Protein AF-A0A8H2NTN2-F1 (afdb_monomer_lite)

Organism: Pseudomonas fluorescens (NCBI:txid294)

Radius of gyration: 28.09 Å; chains: 1; bounding box: 65×94×78 Å

pLDDT: mean 82.41, std 17.79, range [36.41, 98.38]

Foldseek 3Di:
DPVVVVVVVVVPPPPDDPPPPPPPCDPVNVAFPKDWFFDDWDAFAEDAFPQQDPPPPCVVVVNPPPPDDDPPPDFDWHWDFDDQLVLQADFDKDKWKWWQDPVRWTFIDAWDWDFAQTKIKMKIWGWRWDKDWFKKWKWKKWWKWKDDPVDHDDTDIDIDIDDPPDDDDADWDADPVRIIIHTDDMAMAMATDDPPDDHPPRIDIDTKIWIWTWAKMKIKIKTAHARIATPNDLQSQQDCVQVVRMWTKIAMDIHQKDFPQLVVLGDDIDIRHNVVSVSNVVSRVSVVVVVPDPRMGGGITRGIIIDSDGDIPNNVVNVSCNCNVDHHYDNGHTHTDRPVPPPPPPDD

Secondary structure (DSSP, 8-state):
--TTTHHHHGGGS-------------HHHHH---EEEEEEEEEEEEEE-GGGSPPPHHHHH---TT-S-TT-----PEEEEPPTGGG--EEEEEEEEEEE-TT--EEEESS-EEETT-EEEEEEEEEEEEEEEEEEEEEEEEEEEEE-TTSTT-EEEEEEEE-TT----SSEEE-TTS-EEEEEEEEEEEEEPPTTPPPPTT-EEEEEEEEEEEEEEEEEEEEE-SSEEE-SSHHHHHHHHHTTSEEEEEEEEEESEE-HHHHHHSPPPEE-SHHHHHHHHHHHHHHHHHTTSTT-EE--EEEEEEESS---HHHHHHHHHHHHHSPEEEEE-EEEE-GGG-------

Sequence (348 aa):
MYKTVIMLLACLGLTGCSLFGQNLQSSADSESVSTYVPLDPFPVVSTQGESCKSPDSAEVLGVGRNSLPEGHLADVDTPIYKDMLSSLPDNAVRMVVENVTSSGSVTYGVGKIGGRFERYRVTADYTSADTINMPLWISKEVELKTINPKVSLASTTLKRVVPLSEVIPVGFQVRLDGTGYVYTSERYSVRRAVPGESPPSGYEVYNIPVYVGIGIRITSNIEITGSTANISGIAAIGFEAESNNLKGSLVVQTLGVNGKAVSSALPMQSELNATTAQNALIATASIKTLLYSDDTQIYPRVVGLYLPFSSKKALVNAIISELSSSRVEWKRPCYWVNSKKLSIPKNT

Structure (mmCIF, N/CA/C/O backbone):
data_AF-A0A8H2NTN2-F1
#
_entry.id   AF-A0A8H2NTN2-F1
#
loop_
_atom_site.group_PDB
_atom_site.id
_atom_site.type_symbol
_atom_site.label_atom_id
_atom_site.label_alt_id
_atom_site.label_comp_id
_atom_site.label_asym_id
_atom_site.label_entity_id
_atom_site.label_seq_id
_atom_site.pdbx_PDB_ins_code
_atom_site.Cartn_x
_atom_site.Cartn_y
_atom_site.Cartn_z
_atom_site.occupancy
_atom_site.B_iso_or_equiv
_atom_site.auth_seq_id
_atom_site.auth_comp_id
_atom_site.auth_asym_id
_atom_site.auth_atom_id
_atom_site.pdbx_PDB_model_num
ATOM 1 N N . MET A 1 1 ? -16.801 -57.253 36.483 1.00 52.12 1 MET A N 1
ATOM 2 C CA . MET A 1 1 ? -16.498 -55.935 37.088 1.00 52.12 1 MET A CA 1
ATOM 3 C C . MET A 1 1 ? -15.167 -55.305 36.634 1.00 52.12 1 MET A C 1
ATOM 5 O O . MET A 1 1 ? -14.784 -54.297 37.198 1.00 52.12 1 MET A O 1
ATOM 9 N N . TYR A 1 2 ? -14.488 -55.822 35.594 1.00 50.28 2 TYR A N 1
ATOM 10 C CA . TYR A 1 2 ? -13.176 -55.305 35.142 1.00 50.28 2 TYR A CA 1
ATOM 11 C C . TYR A 1 2 ? -13.212 -54.536 33.803 1.00 50.28 2 TYR A C 1
ATOM 13 O O . TYR A 1 2 ? -12.231 -53.912 33.418 1.00 50.28 2 TYR A O 1
ATOM 21 N N . LYS A 1 3 ? -14.345 -54.555 33.081 1.00 49.47 3 LYS A N 1
ATOM 22 C CA . LYS A 1 3 ? -14.473 -53.918 31.755 1.00 49.47 3 LYS A CA 1
ATOM 23 C C . LYS A 1 3 ? -14.786 -52.417 31.806 1.00 49.47 3 LYS A C 1
ATOM 25 O O . LYS A 1 3 ? -14.491 -51.716 30.850 1.00 49.47 3 LYS A O 1
ATOM 30 N N . THR A 1 4 ? -15.318 -51.909 32.916 1.00 51.56 4 THR A N 1
ATOM 31 C CA . THR A 1 4 ? -15.715 -50.494 33.035 1.00 51.56 4 THR A CA 1
ATOM 32 C C . THR A 1 4 ? -14.557 -49.573 33.439 1.00 51.56 4 THR A C 1
ATOM 34 O O . THR A 1 4 ? -14.616 -48.377 33.189 1.00 51.56 4 THR A O 1
ATOM 37 N N . VAL A 1 5 ? -13.474 -50.116 34.007 1.00 53.94 5 VAL A N 1
ATOM 38 C CA . VAL A 1 5 ? -12.313 -49.321 34.456 1.00 53.94 5 VAL A CA 1
ATOM 39 C C . VAL A 1 5 ? -11.345 -49.013 33.304 1.00 53.94 5 VAL A C 1
ATOM 41 O O . VAL A 1 5 ? -10.706 -47.967 33.295 1.00 53.94 5 VAL A O 1
ATOM 44 N N . ILE A 1 6 ? -11.294 -49.860 32.270 1.00 53.50 6 ILE A N 1
ATOM 45 C CA . ILE A 1 6 ? -10.383 -49.671 31.126 1.00 53.50 6 ILE A CA 1
ATOM 46 C C . ILE A 1 6 ? -10.864 -48.545 30.189 1.00 53.50 6 ILE A C 1
ATOM 48 O O . ILE A 1 6 ? -10.051 -47.906 29.528 1.00 53.50 6 ILE A O 1
ATOM 52 N N . MET A 1 7 ? -12.162 -48.221 30.186 1.00 46.72 7 MET A N 1
ATOM 53 C CA . MET A 1 7 ? -12.707 -47.160 29.330 1.00 46.72 7 MET A CA 1
ATOM 54 C C . MET A 1 7 ? -12.473 -45.743 29.885 1.00 46.72 7 MET A C 1
ATOM 56 O O . MET A 1 7 ? -12.519 -44.785 29.122 1.00 46.72 7 MET A O 1
ATOM 60 N N . LEU A 1 8 ? -12.158 -45.594 31.181 1.00 48.50 8 LEU A N 1
ATOM 61 C CA . LEU A 1 8 ? -11.861 -44.284 31.777 1.00 48.50 8 LEU A CA 1
ATOM 62 C C . LEU A 1 8 ? -10.393 -43.853 31.606 1.00 48.50 8 LEU A C 1
ATOM 64 O O . LEU A 1 8 ? -10.107 -42.659 31.623 1.00 48.50 8 LEU A O 1
ATOM 68 N N . LEU A 1 9 ? -9.466 -44.795 31.393 1.00 49.38 9 LEU A N 1
ATOM 69 C CA . LEU A 1 9 ? -8.044 -44.476 31.196 1.00 49.38 9 LEU A CA 1
ATOM 70 C C . LEU A 1 9 ? -7.703 -44.045 29.758 1.00 49.38 9 LEU A C 1
ATOM 72 O O . LEU A 1 9 ? -6.654 -43.446 29.537 1.00 49.38 9 LEU A O 1
ATOM 76 N N . ALA A 1 10 ? -8.584 -44.301 28.787 1.00 49.41 10 ALA A N 1
ATOM 77 C CA . ALA A 1 10 ? -8.364 -43.939 27.384 1.00 49.41 10 ALA A CA 1
ATOM 78 C C . ALA A 1 10 ? -8.737 -42.478 27.046 1.00 49.41 10 ALA A C 1
ATOM 80 O O . ALA A 1 10 ? -8.357 -41.985 25.988 1.00 49.41 10 ALA A O 1
ATOM 81 N N . CYS A 1 11 ? -9.427 -41.757 27.939 1.00 48.81 11 CYS A N 1
ATOM 82 C CA . CYS A 1 11 ? -9.839 -40.364 27.703 1.00 48.81 11 CYS A CA 1
ATOM 83 C C . CYS A 1 11 ? -8.825 -39.305 28.177 1.00 48.81 11 CYS A C 1
ATOM 85 O O . CYS A 1 11 ? -9.040 -38.120 27.941 1.00 48.81 11 CYS A O 1
ATOM 87 N N . LEU A 1 12 ? -7.713 -39.696 28.810 1.00 50.00 12 LEU A N 1
ATOM 88 C CA . LEU A 1 12 ? -6.699 -38.756 29.321 1.00 50.00 12 LEU A CA 1
ATOM 89 C C . LEU A 1 12 ? -5.533 -38.498 28.344 1.00 50.00 12 LEU A C 1
ATOM 91 O O . LEU A 1 12 ? -4.630 -37.734 28.662 1.00 50.00 12 LEU A O 1
ATOM 95 N N . GLY A 1 13 ? -5.549 -39.101 27.149 1.00 50.22 13 GLY A N 1
ATOM 96 C CA . GLY A 1 13 ? -4.464 -38.992 26.161 1.00 50.22 13 GLY A CA 1
ATOM 97 C C . GLY A 1 13 ? -4.628 -37.913 25.082 1.00 50.22 13 GLY A C 1
ATOM 98 O O . GLY A 1 13 ? -3.779 -37.828 24.201 1.00 50.22 13 GLY A O 1
ATOM 99 N N . LEU A 1 14 ? -5.699 -37.108 25.106 1.00 49.53 14 LEU A N 1
ATOM 100 C CA . LEU A 1 14 ? -6.018 -36.134 24.043 1.00 49.53 14 LEU A CA 1
ATOM 101 C C . LEU A 1 14 ? -5.973 -34.663 24.492 1.00 49.53 14 LEU A C 1
ATOM 103 O O . LEU A 1 14 ? -6.536 -33.796 23.828 1.00 49.53 14 LEU A O 1
ATOM 107 N N . THR A 1 15 ? -5.266 -34.333 25.575 1.00 52.12 15 THR A N 1
ATOM 108 C CA . THR A 1 15 ? -4.897 -32.935 25.858 1.00 52.12 15 THR A CA 1
ATOM 109 C C . THR A 1 15 ? -3.667 -32.560 25.032 1.00 52.12 15 THR A C 1
ATOM 111 O O . THR A 1 15 ? -2.545 -32.508 25.532 1.00 52.12 15 THR A O 1
ATOM 114 N N . GLY A 1 16 ? -3.883 -32.360 23.731 1.00 45.44 16 GLY A N 1
ATOM 115 C CA . GLY A 1 16 ? -2.900 -31.765 22.833 1.00 45.44 16 GLY A CA 1
ATOM 116 C C . GLY A 1 16 ? -2.587 -30.326 23.251 1.00 45.44 16 GLY A C 1
ATOM 117 O O . GLY A 1 16 ? -3.475 -29.570 23.638 1.00 45.44 16 GLY A O 1
ATOM 118 N N . CYS A 1 17 ? -1.307 -29.975 23.199 1.00 49.81 17 CYS A N 1
ATOM 119 C CA . CYS A 1 17 ? -0.727 -28.696 23.587 1.00 49.81 17 CYS A CA 1
ATOM 120 C C . CYS A 1 17 ? -1.488 -27.472 23.036 1.00 49.81 17 CYS A C 1
ATOM 122 O O . CYS A 1 17 ? -1.282 -27.083 21.892 1.00 49.81 17 CYS A O 1
ATOM 124 N N . SER A 1 18 ? -2.289 -26.799 23.866 1.00 46.16 18 SER A N 1
ATOM 125 C CA . SER A 1 18 ? -2.806 -25.444 23.593 1.00 46.16 18 SER A CA 1
ATOM 126 C C . SER A 1 18 ? -2.090 -24.348 24.401 1.00 46.16 18 SER A C 1
ATOM 128 O O . SER A 1 18 ? -2.496 -23.190 24.380 1.00 46.16 18 SER A O 1
ATOM 130 N N . LEU A 1 19 ? -1.001 -24.687 25.102 1.00 45.44 19 LEU A N 1
ATOM 131 C CA . LEU A 1 19 ? -0.306 -23.793 26.043 1.00 45.44 19 LEU A CA 1
ATOM 132 C C . LEU A 1 19 ? 0.903 -23.033 25.465 1.00 45.44 19 LEU A C 1
ATOM 134 O O . LEU A 1 19 ? 1.533 -22.266 26.184 1.00 45.44 19 LEU A O 1
ATOM 138 N N . PHE A 1 20 ? 1.197 -23.167 24.169 1.00 44.53 20 PHE A N 1
ATOM 139 C CA . PHE A 1 20 ? 2.239 -22.394 23.474 1.00 44.53 20 PHE A CA 1
ATOM 140 C C . PHE A 1 20 ? 1.620 -21.426 22.454 1.00 44.53 20 PHE A C 1
ATOM 142 O O . PHE A 1 20 ? 1.839 -21.509 21.253 1.00 44.53 20 PHE A O 1
ATOM 149 N N . GLY A 1 21 ? 0.795 -20.512 22.961 1.00 41.94 21 GLY A N 1
ATOM 150 C CA . GLY A 1 21 ? 0.307 -19.335 22.238 1.00 41.94 21 GLY A CA 1
ATOM 151 C C . GLY A 1 21 ? 0.772 -18.034 22.888 1.00 41.94 21 GLY A C 1
ATOM 152 O O . GLY A 1 21 ? 0.105 -17.012 22.757 1.00 41.94 21 GLY A O 1
ATOM 153 N N . GLN A 1 22 ? 1.871 -18.058 23.652 1.00 42.59 22 GLN A N 1
ATOM 154 C CA . GLN A 1 22 ? 2.521 -16.812 24.042 1.00 42.59 22 GLN A CA 1
ATOM 155 C C . GLN A 1 22 ? 3.120 -16.214 22.774 1.00 42.59 22 GLN A C 1
ATOM 157 O O . GLN A 1 22 ? 4.062 -16.766 22.210 1.00 42.59 22 GLN A O 1
ATOM 162 N N . ASN A 1 23 ? 2.514 -15.116 22.316 1.00 45.84 23 ASN A N 1
ATOM 163 C CA . ASN A 1 23 ? 3.092 -14.207 21.340 1.00 45.84 23 ASN A CA 1
ATOM 164 C C . ASN A 1 23 ? 4.537 -13.925 21.760 1.00 45.84 23 ASN A C 1
ATOM 166 O O . ASN A 1 23 ? 4.784 -13.118 22.655 1.00 45.84 23 ASN A O 1
ATOM 170 N N . LEU A 1 24 ? 5.483 -14.604 21.113 1.00 36.41 24 LEU A N 1
ATOM 171 C CA . LEU A 1 24 ? 6.888 -14.228 21.067 1.00 36.41 24 LEU A CA 1
ATOM 172 C C . LEU A 1 24 ? 6.978 -12.948 20.231 1.00 36.41 24 LEU A C 1
ATOM 174 O O . LEU A 1 24 ? 7.496 -12.949 19.123 1.00 36.41 24 LEU A O 1
ATOM 178 N N . GLN A 1 25 ? 6.398 -11.864 20.741 1.00 43.22 25 GLN A N 1
ATOM 179 C CA . GLN A 1 25 ? 6.747 -10.527 20.306 1.00 43.22 25 GLN A CA 1
ATOM 180 C C . GLN A 1 25 ? 8.075 -10.236 20.983 1.00 43.22 25 GLN A C 1
ATOM 182 O O . GLN A 1 25 ? 8.149 -10.046 22.199 1.00 43.22 25 GLN A O 1
ATOM 187 N N . SER A 1 26 ? 9.146 -10.322 20.202 1.00 39.97 26 SER A N 1
ATOM 188 C CA . SER A 1 26 ? 10.459 -9.920 20.673 1.00 39.97 26 SER A CA 1
ATOM 189 C C . SER A 1 26 ? 10.418 -8.430 21.017 1.00 39.97 26 SER A C 1
ATOM 191 O O . SER A 1 26 ? 9.645 -7.666 20.440 1.00 39.97 26 SER A O 1
ATOM 193 N N . SER A 1 27 ? 11.278 -7.972 21.921 1.00 38.88 27 SER A N 1
ATOM 194 C CA . SER A 1 27 ? 11.417 -6.540 22.219 1.00 38.88 27 SER A CA 1
ATOM 195 C C . SER A 1 27 ? 11.756 -5.706 20.964 1.00 38.88 27 SER A C 1
ATOM 197 O O . SER A 1 27 ? 11.492 -4.507 20.923 1.00 38.88 27 SER A O 1
ATOM 199 N N . ALA A 1 28 ? 12.284 -6.343 19.908 1.00 36.47 28 ALA A N 1
ATOM 200 C CA . ALA A 1 28 ? 12.505 -5.721 18.604 1.00 36.47 28 ALA A CA 1
ATOM 201 C C . ALA A 1 28 ? 11.202 -5.509 17.798 1.00 36.47 28 ALA A C 1
ATOM 203 O O . ALA A 1 28 ? 11.108 -4.545 17.035 1.00 36.47 28 ALA A O 1
ATOM 204 N N . ASP A 1 29 ? 10.169 -6.332 18.009 1.00 40.47 29 ASP A N 1
ATOM 205 C CA . ASP A 1 29 ? 8.839 -6.171 17.398 1.00 40.47 29 ASP A CA 1
ATOM 206 C C . ASP A 1 29 ? 8.023 -5.048 18.061 1.00 40.47 29 ASP A C 1
ATOM 208 O O . ASP A 1 29 ? 7.126 -4.483 17.437 1.00 40.47 29 ASP A O 1
ATOM 212 N N . SER A 1 30 ? 8.334 -4.685 19.314 1.00 45.06 30 SER A N 1
ATOM 213 C CA . SER A 1 30 ? 7.702 -3.537 19.985 1.00 45.06 30 SER A CA 1
ATOM 214 C C . SER A 1 30 ? 8.269 -2.179 19.559 1.00 45.06 30 SER A C 1
ATOM 216 O O . SER A 1 30 ? 7.581 -1.170 19.701 1.00 45.06 30 SER A O 1
ATOM 218 N N . GLU A 1 31 ? 9.495 -2.141 19.024 1.00 43.50 31 GLU A N 1
ATOM 219 C CA . GLU A 1 31 ? 10.161 -0.894 18.615 1.00 43.50 31 GLU A CA 1
ATOM 220 C C . GLU A 1 31 ? 10.193 -0.690 17.093 1.00 43.50 31 GLU A C 1
ATOM 222 O O . GLU A 1 31 ? 10.156 0.449 16.622 1.00 43.50 31 GLU A O 1
ATOM 227 N N . SER A 1 32 ? 10.174 -1.765 16.299 1.00 44.25 32 SER A N 1
ATOM 228 C CA . SER A 1 32 ? 10.074 -1.673 14.841 1.00 44.25 32 SER A CA 1
ATOM 229 C C . SER A 1 32 ? 8.612 -1.735 14.388 1.00 44.25 32 SER A C 1
ATOM 231 O O . SER A 1 32 ? 8.116 -2.751 13.913 1.00 44.25 32 SER A O 1
ATOM 233 N N . VAL A 1 33 ? 7.891 -0.610 14.483 1.00 59.97 33 VAL A N 1
ATOM 234 C CA . VAL A 1 33 ? 6.538 -0.468 13.894 1.00 59.97 33 VAL A CA 1
ATOM 235 C C . VAL A 1 33 ? 6.654 -0.309 12.375 1.00 59.97 33 VAL A C 1
ATOM 237 O O . VAL A 1 33 ? 6.253 0.688 11.775 1.00 59.97 33 VAL A O 1
ATOM 240 N N . SER A 1 34 ? 7.270 -1.298 11.743 1.00 62.56 34 SER A N 1
ATOM 241 C CA . SER A 1 34 ? 7.316 -1.420 10.304 1.00 62.56 34 SER A CA 1
ATOM 242 C C . SER A 1 34 ? 5.934 -1.796 9.799 1.00 62.56 34 SER A C 1
ATOM 244 O O . SER A 1 34 ? 5.373 -2.818 10.191 1.00 62.56 34 SER A O 1
ATOM 246 N N . THR A 1 35 ? 5.358 -0.946 8.957 1.00 85.62 35 THR A N 1
ATOM 247 C CA . THR A 1 35 ? 3.947 -1.063 8.591 1.00 85.62 35 THR A CA 1
ATOM 248 C C . THR A 1 35 ? 3.788 -1.140 7.084 1.00 85.62 35 THR A C 1
ATOM 250 O O . THR A 1 35 ? 4.148 -0.211 6.359 1.00 85.62 35 THR A O 1
ATOM 253 N N . TYR A 1 36 ? 3.193 -2.238 6.618 1.00 92.00 36 TYR A N 1
ATOM 254 C CA . TYR A 1 36 ? 2.630 -2.308 5.277 1.00 92.00 36 TYR A CA 1
ATOM 255 C C . TYR A 1 36 ? 1.400 -1.400 5.185 1.00 92.00 36 TYR A C 1
ATOM 257 O O . TYR A 1 36 ? 0.469 -1.527 5.982 1.00 92.00 36 TYR A O 1
ATOM 265 N N . VAL A 1 37 ? 1.390 -0.506 4.199 1.00 94.31 37 VAL A N 1
ATOM 266 C CA . VAL A 1 37 ? 0.266 0.386 3.918 1.00 94.31 37 VAL A CA 1
ATOM 267 C C . VAL A 1 37 ? -0.322 0.021 2.553 1.00 94.31 37 VAL A C 1
ATOM 269 O O . VAL A 1 37 ? 0.345 0.233 1.534 1.00 94.31 37 VAL A O 1
ATOM 272 N N . PRO A 1 38 ? -1.553 -0.519 2.501 1.00 95.62 38 PRO A N 1
ATOM 273 C CA . PRO A 1 38 ? -2.250 -0.755 1.247 1.00 95.62 38 PRO A CA 1
ATOM 274 C C . PRO A 1 38 ? -2.591 0.586 0.598 1.00 95.62 38 PRO A C 1
ATOM 276 O O . PRO A 1 38 ? -3.080 1.501 1.262 1.00 95.62 38 PRO A O 1
ATOM 279 N N . LEU A 1 39 ? -2.337 0.706 -0.703 1.00 95.44 39 LEU A N 1
ATOM 280 C CA . LEU A 1 39 ? -2.643 1.912 -1.472 1.00 95.44 39 LEU A CA 1
ATOM 281 C C . LEU A 1 39 ? -3.734 1.634 -2.493 1.00 95.44 39 LEU A C 1
ATOM 283 O O . LEU A 1 39 ? -3.789 0.539 -3.056 1.00 95.44 39 LEU A O 1
ATOM 287 N N . ASP A 1 40 ? -4.577 2.626 -2.765 1.00 94.31 40 ASP A N 1
ATOM 288 C CA . ASP A 1 40 ? -5.433 2.578 -3.946 1.00 94.31 40 ASP A CA 1
ATOM 289 C C . ASP A 1 40 ? -4.543 2.539 -5.196 1.00 94.31 40 ASP A C 1
ATOM 291 O O . ASP A 1 40 ? -3.595 3.323 -5.299 1.00 94.31 40 ASP A O 1
ATOM 295 N N . PRO A 1 41 ? -4.790 1.614 -6.137 1.00 94.75 41 PRO A N 1
ATOM 296 C CA . PRO A 1 41 ? -3.829 1.327 -7.186 1.00 94.75 41 PRO A CA 1
ATOM 297 C C . PRO A 1 41 ? -3.689 2.489 -8.173 1.00 94.75 41 PRO A C 1
ATOM 299 O O . PRO A 1 41 ? -4.638 2.843 -8.871 1.00 94.75 41 PRO A O 1
ATOM 302 N N . PHE A 1 42 ? -2.476 3.026 -8.314 1.00 94.75 42 PHE A N 1
ATOM 303 C CA . PHE A 1 42 ? -2.153 4.055 -9.311 1.00 94.75 42 PHE A CA 1
ATOM 304 C C . PHE A 1 42 ? -1.136 3.553 -10.357 1.00 94.75 42 PHE A C 1
ATOM 306 O O . PHE A 1 42 ? -0.399 2.594 -10.104 1.00 94.75 42 PHE A O 1
ATOM 313 N N . PRO A 1 43 ? -1.149 4.110 -11.591 1.00 95.50 43 PRO A N 1
ATOM 314 C CA . PRO A 1 43 ? -0.335 3.617 -12.706 1.00 95.50 43 PRO A CA 1
ATOM 315 C C . PRO A 1 43 ? 1.172 3.772 -12.483 1.00 95.50 43 PRO A C 1
ATOM 317 O O . PRO A 1 43 ? 1.631 4.758 -11.909 1.00 95.50 43 PRO A O 1
ATOM 320 N N . VAL A 1 44 ? 1.929 2.843 -13.067 1.00 97.12 44 VAL A N 1
ATOM 321 C CA . VAL A 1 44 ? 3.391 2.912 -13.193 1.00 97.12 44 VAL A CA 1
ATOM 322 C C . VAL A 1 44 ? 3.806 3.133 -14.647 1.00 97.12 44 VAL A C 1
ATOM 324 O O . VAL A 1 44 ? 3.026 2.899 -15.573 1.00 97.12 44 VAL A O 1
ATOM 327 N N . VAL A 1 45 ? 5.039 3.588 -14.854 1.00 96.88 45 VAL A N 1
ATOM 328 C CA . VAL A 1 45 ? 5.713 3.588 -16.159 1.00 96.88 45 VAL A CA 1
ATOM 329 C C . VAL A 1 45 ? 6.723 2.455 -16.150 1.00 96.88 45 VAL A C 1
ATOM 331 O O . VAL A 1 45 ? 7.613 2.431 -15.307 1.00 96.88 45 VAL A O 1
ATOM 334 N N . SER A 1 46 ? 6.582 1.508 -17.074 1.00 95.56 46 SER A N 1
ATOM 335 C CA . SER A 1 46 ? 7.561 0.434 -17.222 1.00 95.56 46 SER A CA 1
ATOM 336 C C . SER A 1 46 ? 8.744 0.929 -18.051 1.00 95.56 46 SER A C 1
ATOM 338 O O . SER A 1 46 ? 8.556 1.427 -19.162 1.00 95.56 46 SER A O 1
ATOM 340 N N . THR A 1 47 ? 9.948 0.798 -17.506 1.00 95.62 47 THR A N 1
ATOM 341 C CA . THR A 1 47 ? 11.213 1.125 -18.171 1.00 95.62 47 THR A CA 1
ATOM 342 C C . THR A 1 47 ? 12.103 -0.113 -18.245 1.00 95.62 47 THR A C 1
ATOM 344 O O . THR A 1 47 ? 11.857 -1.117 -17.569 1.00 95.62 47 THR A O 1
ATOM 347 N N . GLN A 1 48 ? 13.135 -0.067 -19.089 1.00 93.94 48 GLN A N 1
ATOM 348 C CA . GLN A 1 48 ? 14.113 -1.148 -19.193 1.00 93.94 48 GLN A CA 1
ATOM 349 C C . GLN A 1 48 ? 14.879 -1.308 -17.876 1.00 93.94 48 GLN A C 1
ATOM 351 O O . GLN A 1 48 ? 15.480 -0.358 -17.371 1.00 93.94 48 GLN A O 1
ATOM 356 N N . GLY A 1 49 ? 14.851 -2.515 -17.311 1.00 92.06 49 GLY A N 1
ATOM 357 C CA . GLY A 1 49 ? 15.637 -2.848 -16.132 1.00 92.06 49 GLY A CA 1
ATOM 358 C C . GLY A 1 49 ? 17.119 -3.057 -16.423 1.00 92.06 49 GLY A C 1
ATOM 359 O O . GLY A 1 49 ? 17.558 -3.101 -17.569 1.00 92.06 49 GLY A O 1
ATOM 360 N N . GLU A 1 50 ? 17.908 -3.223 -15.361 1.00 90.25 50 GLU A N 1
ATOM 361 C CA . GLU A 1 50 ? 19.364 -3.413 -15.468 1.00 90.25 50 GLU A CA 1
ATOM 362 C C . GLU A 1 50 ? 19.729 -4.669 -16.276 1.00 90.25 50 GLU A C 1
ATOM 364 O O . GLU A 1 50 ? 20.693 -4.659 -17.031 1.00 90.25 50 GLU A O 1
ATOM 369 N N . SER A 1 51 ? 18.901 -5.717 -16.212 1.00 89.06 51 SER A N 1
ATOM 370 C CA . SER A 1 51 ? 19.061 -6.933 -17.026 1.00 89.06 51 SER A CA 1
ATOM 371 C C . SER A 1 51 ? 18.843 -6.718 -18.528 1.00 89.06 51 SER A C 1
ATOM 373 O O . SER A 1 51 ? 19.166 -7.606 -19.311 1.00 89.06 51 SER A O 1
ATOM 375 N N . CYS A 1 52 ? 18.302 -5.567 -18.936 1.00 88.69 52 CYS A N 1
ATOM 376 C CA . CYS A 1 52 ? 18.113 -5.184 -20.334 1.00 88.69 52 CYS A CA 1
ATOM 377 C C . CYS A 1 52 ? 19.305 -4.398 -20.902 1.00 88.69 52 CYS A C 1
ATOM 379 O O . CYS A 1 52 ? 19.330 -4.132 -22.102 1.00 88.69 52 CYS A O 1
ATOM 381 N N . LYS A 1 53 ? 20.282 -4.005 -20.073 1.00 87.38 53 LYS A N 1
ATOM 382 C CA . LYS A 1 53 ? 21.513 -3.365 -20.552 1.00 87.38 53 LYS A CA 1
ATOM 383 C C . LYS A 1 53 ? 22.421 -4.434 -21.139 1.00 87.38 53 LYS A C 1
ATOM 385 O O . LYS A 1 53 ? 22.646 -5.449 -20.478 1.00 87.38 53 LYS A O 1
ATOM 390 N N . SER A 1 54 ? 22.883 -4.226 -22.378 1.00 74.19 54 SER A N 1
ATOM 391 C CA . SER A 1 54 ? 23.834 -5.148 -23.006 1.00 74.19 54 SER A CA 1
ATOM 392 C C . SER A 1 54 ? 24.970 -5.365 -22.024 1.00 74.19 54 SER A C 1
ATOM 394 O O . SER A 1 54 ? 25.477 -4.369 -21.498 1.00 74.19 54 SER A O 1
ATOM 396 N N . PRO A 1 55 ? 25.384 -6.616 -21.771 1.00 66.81 55 PRO A N 1
ATOM 397 C CA . PRO A 1 55 ? 26.705 -6.801 -21.219 1.00 66.81 55 PRO A CA 1
ATOM 398 C C . PRO A 1 55 ? 27.649 -6.025 -22.135 1.00 66.81 55 PRO A C 1
ATOM 400 O O . PRO A 1 55 ? 27.589 -6.199 -23.358 1.00 66.81 55 PRO A O 1
ATOM 403 N N . ASP A 1 56 ? 28.445 -5.113 -21.580 1.00 64.50 56 ASP A N 1
ATOM 404 C CA . ASP A 1 56 ? 29.508 -4.492 -22.358 1.00 64.50 56 ASP A CA 1
ATOM 405 C C . ASP A 1 56 ? 30.323 -5.667 -22.905 1.00 64.50 56 ASP A C 1
ATOM 407 O O . ASP A 1 56 ? 30.838 -6.493 -22.148 1.00 64.50 56 ASP A O 1
ATOM 411 N N . SER A 1 57 ? 30.372 -5.816 -24.227 1.00 53.38 57 SER A N 1
ATOM 412 C CA . SER A 1 57 ? 30.968 -6.981 -24.896 1.00 53.38 57 SER A CA 1
ATOM 413 C C . SER A 1 57 ? 32.442 -7.193 -24.513 1.00 53.38 57 SER A C 1
ATOM 415 O O . SER A 1 57 ? 32.970 -8.295 -24.651 1.00 53.38 57 SER A O 1
ATOM 417 N N . ALA A 1 58 ? 33.084 -6.162 -23.957 1.00 51.38 58 ALA A N 1
ATOM 418 C CA . ALA A 1 58 ? 34.419 -6.210 -23.371 1.00 51.38 58 ALA A CA 1
ATOM 419 C C . ALA A 1 58 ? 34.480 -6.866 -21.972 1.00 51.38 58 ALA A C 1
ATOM 421 O O . ALA A 1 58 ? 35.491 -7.478 -21.637 1.00 51.38 58 ALA A O 1
ATOM 422 N N . GLU A 1 59 ? 33.429 -6.767 -21.152 1.00 54.22 59 GLU A N 1
ATOM 423 C CA . GLU A 1 59 ? 33.423 -7.273 -19.770 1.00 54.22 59 GLU A CA 1
ATOM 424 C C . GLU A 1 59 ? 33.140 -8.784 -19.718 1.00 54.22 59 GLU A C 1
ATOM 426 O O . GLU A 1 59 ? 33.776 -9.511 -18.959 1.00 54.22 59 GLU A O 1
ATOM 431 N N . VAL A 1 60 ? 32.266 -9.290 -20.597 1.00 54.12 60 VAL A N 1
ATOM 432 C CA . VAL A 1 60 ? 31.908 -10.724 -20.646 1.00 54.12 60 VAL A CA 1
ATOM 433 C C . VAL A 1 60 ? 33.016 -11.605 -21.224 1.00 54.12 60 VAL A C 1
ATOM 435 O O . VAL A 1 60 ? 33.111 -12.778 -20.869 1.00 54.12 60 VAL A O 1
ATOM 438 N N . LEU A 1 61 ? 33.875 -11.065 -22.091 1.00 54.03 61 LEU A N 1
ATOM 439 C CA . LEU A 1 61 ? 34.968 -11.836 -22.687 1.00 54.03 61 LEU A CA 1
ATOM 440 C C . LEU A 1 61 ? 36.285 -11.722 -21.907 1.00 54.03 61 LEU A C 1
ATOM 442 O O . LEU A 1 61 ? 37.200 -12.495 -22.171 1.00 54.03 61 LEU A O 1
ATOM 446 N N . GLY A 1 62 ? 36.420 -10.778 -20.965 1.00 55.41 62 GLY A N 1
ATOM 447 C CA . GLY A 1 62 ? 37.707 -10.501 -20.307 1.00 55.41 62 GLY A CA 1
ATOM 448 C C . GLY A 1 62 ? 38.812 -10.070 -21.286 1.00 55.41 62 GLY A C 1
ATOM 449 O O . GLY A 1 62 ? 39.994 -10.083 -20.946 1.00 55.41 62 GLY A O 1
ATOM 450 N N . VAL A 1 63 ? 38.436 -9.709 -22.517 1.00 55.28 63 VAL A N 1
ATOM 451 C CA . VAL A 1 63 ? 39.342 -9.322 -23.597 1.00 55.28 63 VAL A CA 1
ATOM 452 C C . VAL A 1 63 ? 39.354 -7.798 -23.663 1.00 55.28 63 VAL A C 1
ATOM 454 O O . VAL A 1 63 ? 38.330 -7.164 -23.916 1.00 55.28 63 VAL A O 1
ATOM 457 N N . GLY A 1 64 ? 40.517 -7.191 -23.412 1.00 54.59 64 GLY A N 1
ATOM 458 C CA . GLY A 1 64 ? 40.683 -5.740 -23.474 1.00 54.59 64 GLY A CA 1
ATOM 459 C C . GLY A 1 64 ? 40.257 -5.176 -24.835 1.00 54.59 64 GLY A C 1
ATOM 460 O O . GLY A 1 64 ? 40.577 -5.757 -25.876 1.00 54.59 64 GLY A O 1
ATOM 461 N N . ARG A 1 65 ? 39.574 -4.017 -24.817 1.00 51.75 65 ARG A N 1
ATOM 462 C CA . ARG A 1 65 ? 38.964 -3.320 -25.977 1.00 51.75 65 ARG A CA 1
ATOM 463 C C . ARG A 1 65 ? 39.857 -3.183 -27.225 1.00 51.75 65 ARG A C 1
ATOM 465 O O . ARG A 1 65 ? 39.332 -2.966 -28.307 1.00 51.75 65 ARG A O 1
ATOM 472 N N . ASN A 1 66 ? 41.173 -3.344 -27.102 1.00 59.06 66 ASN A N 1
ATOM 473 C CA . ASN A 1 66 ? 42.142 -3.117 -28.176 1.00 59.06 66 ASN A CA 1
ATOM 474 C C . ASN A 1 66 ? 42.496 -4.369 -29.003 1.00 59.06 66 ASN A C 1
ATOM 476 O O . ASN A 1 66 ? 43.435 -4.313 -29.790 1.00 59.06 66 ASN A O 1
ATOM 480 N N . SER A 1 67 ? 41.816 -5.505 -28.812 1.00 56.78 67 SER A N 1
ATOM 481 C CA . SER A 1 67 ? 42.217 -6.783 -29.436 1.00 56.78 67 SER A CA 1
ATOM 482 C C . SER A 1 67 ? 41.135 -7.490 -30.258 1.00 56.78 67 SER A C 1
ATOM 484 O O . SER A 1 67 ? 41.355 -8.607 -30.721 1.00 56.78 67 SER A O 1
ATOM 486 N N . LEU A 1 68 ? 39.991 -6.843 -30.501 1.00 53.12 68 LEU A N 1
ATOM 487 C CA . LEU A 1 68 ? 38.960 -7.393 -31.381 1.00 53.12 68 LEU A CA 1
ATOM 488 C C . LEU A 1 68 ? 39.157 -6.874 -32.818 1.00 53.12 68 LEU A C 1
ATOM 490 O O . LEU A 1 68 ? 39.117 -5.661 -33.022 1.00 53.12 68 LEU A O 1
ATOM 494 N N . PRO A 1 69 ? 39.385 -7.756 -33.811 1.00 54.66 69 PRO A N 1
ATOM 495 C CA . PRO A 1 69 ? 39.531 -7.353 -35.206 1.00 54.66 69 PRO A CA 1
ATOM 496 C C . PRO A 1 69 ? 38.243 -6.699 -35.728 1.00 54.66 69 PRO A C 1
ATOM 498 O O . PRO A 1 69 ? 37.142 -7.233 -35.558 1.00 54.66 69 PRO A O 1
ATOM 501 N N . GLU A 1 70 ? 38.392 -5.544 -36.380 1.00 53.56 70 GLU A N 1
ATOM 502 C CA . GLU A 1 70 ? 37.325 -4.847 -37.103 1.00 53.56 70 GLU A CA 1
ATOM 503 C C . GLU A 1 70 ? 36.733 -5.791 -38.164 1.00 53.56 70 GLU A C 1
ATOM 505 O O . GLU A 1 70 ? 37.358 -6.069 -39.185 1.00 53.56 70 GLU A O 1
ATOM 510 N N . GLY A 1 71 ? 35.544 -6.347 -37.907 1.00 51.66 71 GLY A N 1
ATOM 511 C CA . GLY A 1 71 ? 34.868 -7.239 -38.861 1.00 51.66 71 GLY A CA 1
ATOM 512 C C . GLY A 1 71 ? 34.022 -8.366 -38.264 1.00 51.66 71 GLY A C 1
ATOM 513 O O . GLY A 1 71 ? 33.360 -9.082 -39.013 1.00 51.66 71 GLY A O 1
ATOM 514 N N . HIS A 1 72 ? 33.996 -8.541 -36.941 1.00 48.72 72 HIS A N 1
ATOM 515 C CA . HIS A 1 72 ? 33.083 -9.466 -36.252 1.00 48.72 72 HIS A CA 1
ATOM 516 C C . HIS A 1 72 ? 32.210 -8.711 -35.244 1.00 48.72 72 HIS A C 1
ATOM 518 O O . HIS A 1 72 ? 32.312 -8.906 -34.035 1.00 48.72 72 HIS A O 1
ATOM 524 N N . LEU A 1 73 ? 31.327 -7.839 -35.741 1.00 51.03 73 LEU A N 1
ATOM 525 C CA . LEU A 1 73 ? 30.158 -7.416 -34.967 1.00 51.03 73 LEU A CA 1
ATOM 526 C C . LEU A 1 73 ? 29.231 -8.628 -34.869 1.00 51.03 73 LEU A C 1
ATOM 528 O O . LEU A 1 73 ? 28.390 -8.866 -35.733 1.00 51.03 73 LEU A O 1
ATOM 532 N N . ALA A 1 74 ? 29.497 -9.459 -33.863 1.00 51.28 74 ALA A N 1
ATOM 533 C CA . ALA A 1 74 ? 28.671 -10.591 -33.505 1.00 51.28 74 ALA A CA 1
ATOM 534 C C . ALA A 1 74 ? 27.225 -10.116 -33.328 1.00 51.28 74 ALA A C 1
ATOM 536 O O . ALA A 1 74 ? 26.985 -9.133 -32.629 1.00 51.28 74 ALA A O 1
ATOM 537 N N . ASP A 1 75 ? 26.314 -10.811 -34.011 1.00 57.72 75 ASP A N 1
ATOM 538 C CA . ASP A 1 75 ? 24.909 -11.004 -33.655 1.00 57.72 75 ASP A CA 1
ATOM 539 C C . ASP A 1 75 ? 24.511 -10.306 -32.350 1.00 57.72 75 ASP A C 1
ATOM 541 O O . ASP A 1 75 ? 24.742 -10.821 -31.256 1.00 57.72 75 ASP A O 1
ATOM 545 N N . VAL A 1 76 ? 23.972 -9.093 -32.473 1.00 58.09 76 VAL A N 1
ATOM 546 C CA . VAL A 1 76 ? 23.577 -8.296 -31.315 1.00 58.09 76 VAL A CA 1
ATOM 547 C C . VAL A 1 76 ? 22.333 -8.943 -30.720 1.00 58.09 76 VAL A C 1
ATOM 549 O O . VAL A 1 76 ? 21.231 -8.813 -31.263 1.00 58.09 76 VAL A O 1
ATOM 552 N N . ASP A 1 77 ? 22.521 -9.677 -29.624 1.00 74.75 77 ASP A N 1
ATOM 553 C CA . ASP A 1 77 ? 21.429 -10.218 -28.822 1.00 74.75 77 ASP A CA 1
ATOM 554 C C . ASP A 1 77 ? 20.447 -9.069 -28.521 1.00 74.75 77 ASP A C 1
ATOM 556 O O . ASP A 1 77 ? 20.850 -7.979 -28.122 1.00 74.75 77 ASP A O 1
ATOM 560 N N . THR A 1 78 ? 19.151 -9.259 -28.772 1.00 79.75 78 THR A N 1
ATOM 561 C CA . THR A 1 78 ? 18.135 -8.231 -28.482 1.00 79.75 78 THR A CA 1
ATOM 562 C C . THR A 1 78 ? 17.524 -8.524 -27.111 1.00 79.75 78 THR A C 1
ATOM 564 O O . THR A 1 78 ? 17.104 -9.664 -26.883 1.00 79.75 78 THR A O 1
ATOM 567 N N . PRO A 1 79 ? 17.447 -7.549 -26.184 1.00 87.75 79 PRO A N 1
ATOM 568 C CA . PRO A 1 79 ? 16.818 -7.777 -24.892 1.00 87.75 79 PRO A CA 1
ATOM 569 C C . PRO A 1 79 ? 15.305 -7.920 -25.076 1.00 87.75 79 PRO A C 1
ATOM 571 O O . PRO A 1 79 ? 14.646 -7.054 -25.652 1.00 87.75 79 PRO A O 1
ATOM 574 N N . ILE A 1 80 ? 14.745 -9.009 -24.556 1.00 90.06 80 ILE A N 1
ATOM 575 C CA . ILE A 1 80 ? 13.304 -9.268 -24.558 1.00 90.06 80 ILE A CA 1
ATOM 576 C C . ILE A 1 80 ? 12.805 -9.175 -23.120 1.00 90.06 80 ILE A C 1
ATOM 578 O O . ILE A 1 80 ? 13.377 -9.783 -22.213 1.00 90.06 80 ILE A O 1
ATOM 582 N N . TYR A 1 81 ? 11.736 -8.410 -22.891 1.00 92.69 81 TYR A N 1
ATOM 583 C CA . TYR A 1 81 ? 11.117 -8.341 -21.570 1.00 92.69 81 TYR A CA 1
ATOM 584 C C . TYR A 1 81 ? 10.659 -9.727 -21.117 1.00 92.69 81 TYR A C 1
ATOM 586 O O . TYR A 1 81 ? 10.027 -10.467 -21.873 1.00 92.69 81 TYR A O 1
ATOM 594 N N . LYS A 1 82 ? 10.934 -10.054 -19.853 1.00 93.38 82 LYS A N 1
ATOM 595 C CA . LYS A 1 82 ? 10.343 -11.226 -19.204 1.00 93.38 82 LYS A CA 1
ATOM 596 C C . LYS A 1 82 ? 8.823 -11.129 -19.238 1.00 93.38 82 LYS A C 1
ATOM 598 O O . LYS A 1 82 ? 8.287 -10.022 -19.194 1.00 93.38 82 LYS A O 1
ATOM 603 N N . ASP A 1 83 ? 8.127 -12.264 -19.264 1.00 93.75 83 ASP A N 1
ATOM 604 C CA . ASP A 1 83 ? 6.668 -12.289 -19.109 1.00 93.75 83 ASP A CA 1
ATOM 605 C C . ASP A 1 83 ? 6.231 -11.498 -17.857 1.00 93.75 83 ASP A C 1
ATOM 607 O O . ASP A 1 83 ? 6.988 -11.394 -16.886 1.00 93.75 83 ASP A O 1
ATOM 611 N N . MET A 1 84 ? 5.039 -10.895 -17.892 1.00 94.12 84 MET A N 1
ATOM 612 C CA . MET A 1 84 ? 4.580 -9.994 -16.837 1.00 94.12 84 MET A CA 1
ATOM 613 C C . MET A 1 84 ? 4.550 -10.676 -15.468 1.00 94.12 84 MET A C 1
ATOM 615 O O . MET A 1 84 ? 5.078 -10.119 -14.509 1.00 94.12 84 MET A O 1
ATOM 619 N N . LEU A 1 85 ? 4.018 -11.897 -15.372 1.00 94.38 85 LEU A N 1
ATOM 620 C CA . LEU A 1 85 ? 3.965 -12.622 -14.102 1.00 94.38 85 LEU A CA 1
ATOM 621 C C . LEU A 1 85 ? 5.367 -13.010 -13.634 1.00 94.38 85 LEU A C 1
ATOM 623 O O . LEU A 1 85 ? 5.699 -12.859 -12.462 1.00 94.38 85 LEU A O 1
ATOM 627 N N . SER A 1 86 ? 6.235 -13.420 -14.562 1.00 94.56 86 SER A N 1
ATOM 628 C CA . SER A 1 86 ? 7.640 -13.721 -14.247 1.00 94.56 86 SER A CA 1
ATOM 629 C C . SER A 1 86 ? 8.475 -12.489 -13.857 1.00 94.56 86 SER A C 1
ATOM 631 O O . SER A 1 86 ? 9.576 -12.630 -13.323 1.00 94.56 86 SER A O 1
ATOM 633 N N . SER A 1 87 ? 7.963 -11.282 -14.122 1.00 96.75 87 SER A N 1
ATOM 634 C CA . SER A 1 87 ? 8.574 -10.007 -13.730 1.00 96.75 87 SER A CA 1
ATOM 635 C C . SER A 1 87 ? 8.179 -9.569 -12.313 1.00 96.75 87 SER A C 1
ATOM 637 O O . SER A 1 87 ? 8.743 -8.599 -11.821 1.00 96.75 87 SER A O 1
ATOM 639 N N . LEU A 1 88 ? 7.233 -10.262 -11.668 1.00 97.12 88 LEU A N 1
ATOM 640 C CA . LEU A 1 88 ? 6.692 -9.955 -10.340 1.00 97.12 88 LEU A CA 1
ATOM 641 C C . LEU A 1 88 ? 7.013 -11.114 -9.374 1.00 97.12 88 LEU A C 1
ATOM 643 O O . LEU A 1 88 ? 6.151 -11.953 -9.097 1.00 97.12 88 LEU A O 1
ATOM 647 N N . PRO A 1 89 ? 8.274 -11.227 -8.915 1.00 95.94 89 PRO A N 1
ATOM 648 C CA . PRO A 1 89 ? 8.763 -12.425 -8.234 1.00 95.94 89 PRO A CA 1
ATOM 649 C C . PRO A 1 89 ? 8.176 -12.622 -6.830 1.00 95.94 89 PRO A C 1
ATOM 651 O O . PRO A 1 89 ? 8.078 -13.759 -6.362 1.00 95.94 89 PRO A O 1
ATOM 654 N N . ASP A 1 90 ? 7.786 -11.544 -6.149 1.00 95.94 90 ASP A N 1
ATOM 655 C CA . ASP A 1 90 ? 7.316 -11.595 -4.770 1.00 95.94 90 ASP A CA 1
ATOM 656 C C . ASP A 1 90 ? 5.826 -11.940 -4.718 1.00 95.94 90 ASP A C 1
ATOM 658 O O . ASP A 1 90 ? 4.964 -11.126 -5.043 1.00 95.94 90 ASP A O 1
ATOM 662 N N . ASN A 1 91 ? 5.522 -13.170 -4.311 1.00 95.25 91 ASN A N 1
ATOM 663 C CA . ASN A 1 91 ? 4.162 -13.665 -4.153 1.00 95.25 91 ASN A CA 1
ATOM 664 C C . ASN A 1 91 ? 3.837 -13.739 -2.665 1.00 95.25 91 ASN A C 1
ATOM 666 O O . ASN A 1 91 ? 4.268 -14.668 -1.982 1.00 95.25 91 ASN A O 1
ATOM 670 N N . ALA A 1 92 ? 3.053 -12.788 -2.168 1.00 95.06 92 ALA A N 1
ATOM 671 C CA . ALA A 1 92 ? 2.792 -12.672 -0.742 1.00 95.06 92 ALA A CA 1
ATOM 672 C C . ALA A 1 92 ? 1.330 -12.348 -0.436 1.00 95.06 92 ALA A C 1
ATOM 674 O O . ALA A 1 92 ? 0.609 -11.735 -1.229 1.00 95.06 92 ALA A O 1
ATOM 675 N N . VAL A 1 93 ? 0.920 -12.749 0.767 1.00 94.50 93 VAL A N 1
ATOM 676 C CA . VAL A 1 93 ? -0.317 -12.295 1.400 1.00 94.50 93 VAL A CA 1
ATOM 677 C C . VAL A 1 93 ? 0.067 -11.284 2.465 1.00 94.50 93 VAL A C 1
ATOM 679 O O . VAL A 1 93 ? 0.779 -11.620 3.411 1.00 94.50 93 VAL A O 1
ATOM 682 N N . ARG A 1 94 ? -0.379 -10.040 2.307 1.00 94.12 94 ARG A N 1
ATOM 683 C CA . ARG A 1 94 ? -0.126 -8.963 3.267 1.00 94.12 94 ARG A CA 1
ATOM 684 C C . ARG A 1 94 ? -1.433 -8.545 3.894 1.00 94.12 94 ARG A C 1
ATOM 686 O O . ARG A 1 94 ? -2.398 -8.293 3.187 1.00 94.12 94 ARG A O 1
ATOM 693 N N . MET A 1 95 ? -1.466 -8.467 5.215 1.00 91.81 95 MET A N 1
ATOM 694 C CA . MET A 1 95 ? -2.665 -8.072 5.933 1.00 91.81 95 MET A CA 1
ATOM 695 C C . MET A 1 95 ? -2.358 -6.920 6.872 1.00 91.81 95 MET A C 1
ATOM 697 O O . MET A 1 95 ? -1.346 -6.931 7.571 1.00 91.81 95 MET A O 1
ATOM 701 N N . VAL A 1 96 ? -3.257 -5.944 6.903 1.00 91.44 96 VAL A N 1
ATOM 702 C CA . VAL A 1 96 ? -3.197 -4.825 7.834 1.00 91.44 96 VAL A CA 1
ATOM 703 C C . VAL A 1 96 ? -4.544 -4.628 8.512 1.00 91.44 96 VAL A C 1
ATOM 705 O O . VAL A 1 96 ? -5.601 -4.767 7.893 1.00 91.44 96 VAL A O 1
ATOM 708 N N . VAL A 1 97 ? -4.490 -4.299 9.798 1.00 89.69 97 VAL A N 1
ATOM 709 C CA . VAL A 1 97 ? -5.644 -3.923 10.607 1.00 89.69 97 VAL A CA 1
ATOM 710 C C . VAL A 1 97 ? -5.516 -2.452 10.976 1.00 89.69 97 VAL A C 1
ATOM 712 O O . VAL A 1 97 ? -4.594 -2.048 11.686 1.00 89.69 97 VAL A O 1
ATOM 715 N N . GLU A 1 98 ? -6.468 -1.656 10.514 1.00 88.38 98 GLU A N 1
ATOM 716 C CA . GLU A 1 98 ? -6.582 -0.230 10.786 1.00 88.38 98 GLU A CA 1
ATOM 717 C C . GLU A 1 98 ? -7.685 -0.003 11.820 1.00 88.38 98 GLU A C 1
ATOM 719 O O . GLU A 1 98 ? -8.854 -0.272 11.547 1.00 88.38 98 GLU A O 1
ATOM 724 N N . ASN A 1 99 ? -7.337 0.490 13.011 1.00 86.69 99 ASN A N 1
ATOM 725 C CA . ASN A 1 99 ? -8.343 0.977 13.963 1.00 86.69 99 ASN A CA 1
ATOM 726 C C . ASN A 1 99 ? -8.766 2.388 13.536 1.00 86.69 99 ASN A C 1
ATOM 728 O O . ASN A 1 99 ? -7.905 3.259 13.404 1.00 86.69 99 ASN A O 1
ATOM 732 N N . VAL A 1 100 ? -10.063 2.595 13.307 1.00 81.56 100 VAL A N 1
ATOM 733 C CA . VAL A 1 100 ? -10.644 3.892 12.956 1.00 81.56 100 VAL A CA 1
ATOM 734 C C . VAL A 1 100 ? -11.300 4.470 14.203 1.00 81.56 100 VAL A C 1
ATOM 736 O O . VAL A 1 100 ? -12.418 4.103 14.568 1.00 81.56 100 VAL A O 1
ATOM 739 N N . THR A 1 101 ? -10.604 5.393 14.859 1.00 76.62 101 THR A N 1
ATOM 740 C CA . THR A 1 101 ? -11.136 6.056 16.053 1.00 76.62 101 THR A CA 1
ATOM 741 C C . THR A 1 101 ? -12.190 7.105 15.683 1.00 76.62 101 THR A C 1
ATOM 743 O O . THR A 1 101 ? -12.291 7.550 14.536 1.00 76.62 101 THR A O 1
ATOM 746 N N . SER A 1 102 ? -12.956 7.571 16.673 1.00 64.06 102 SER A N 1
ATOM 747 C CA . SER A 1 102 ? -13.935 8.656 16.499 1.00 64.06 102 SER A CA 1
ATOM 748 C C . SER A 1 102 ? -13.313 9.988 16.055 1.00 64.06 102 SER A C 1
ATOM 750 O O . SER A 1 102 ? -14.005 10.805 15.454 1.00 64.06 102 SER A O 1
ATOM 752 N N . SER A 1 103 ? -12.013 10.201 16.292 1.00 61.28 103 SER A N 1
ATOM 753 C CA . SER A 1 103 ? -11.272 11.372 15.802 1.00 61.28 103 SER A CA 1
ATOM 754 C C . SER A 1 103 ? -10.747 11.199 14.370 1.00 61.28 103 SER A C 1
ATOM 756 O O . SER A 1 103 ? -10.099 12.097 13.834 1.00 61.28 103 SER A O 1
ATOM 758 N N . GLY A 1 104 ? -11.007 10.048 13.739 1.00 60.81 104 GLY A N 1
ATOM 759 C CA . GLY A 1 104 ? -10.519 9.712 12.403 1.00 60.81 104 GLY A CA 1
ATOM 760 C C . GLY A 1 104 ? -9.023 9.384 12.353 1.00 60.81 104 GLY A C 1
ATOM 761 O O . GLY A 1 104 ? -8.469 9.263 11.250 1.00 60.81 104 GLY A O 1
ATOM 762 N N . SER A 1 105 ? -8.368 9.243 13.515 1.00 59.16 105 SER A N 1
ATOM 763 C CA . SER A 1 105 ? -7.005 8.724 13.591 1.00 59.16 105 SER A CA 1
ATOM 764 C C . SER A 1 105 ? -7.000 7.242 13.217 1.00 59.16 105 SER A C 1
ATOM 766 O O . SER A 1 105 ? -7.933 6.502 13.532 1.00 59.16 105 SER A O 1
ATOM 768 N N . VAL A 1 106 ? -5.957 6.837 12.493 1.00 65.31 106 VAL A N 1
ATOM 769 C CA . VAL A 1 106 ? -5.767 5.460 12.037 1.00 65.31 106 VAL A CA 1
ATOM 770 C C . VAL A 1 106 ? -4.487 4.931 12.658 1.00 65.31 106 VAL A C 1
ATOM 772 O O . VAL A 1 106 ? -3.432 5.550 12.510 1.00 65.31 106 VAL A O 1
ATOM 775 N N . THR A 1 107 ? -4.588 3.801 13.353 1.00 67.56 107 THR A N 1
ATOM 776 C CA . THR A 1 107 ? -3.430 3.059 13.861 1.00 67.56 107 THR A CA 1
ATOM 777 C C . THR A 1 107 ? -3.366 1.711 13.169 1.00 67.56 107 THR A C 1
ATOM 779 O O . THR A 1 107 ? -4.335 0.949 13.205 1.00 67.56 107 THR A O 1
ATOM 782 N N . TYR A 1 108 ? -2.215 1.419 12.576 1.00 69.00 108 TYR A N 1
ATOM 783 C CA . TYR A 1 108 ? -1.949 0.171 11.878 1.00 69.00 108 TYR A CA 1
ATOM 784 C C . TYR A 1 108 ? -1.402 -0.892 12.835 1.00 69.00 108 TYR A C 1
ATOM 786 O O . TYR A 1 108 ? -0.729 -0.578 13.816 1.00 69.00 108 TYR A O 1
ATOM 794 N N . GLY A 1 109 ? -1.698 -2.156 12.559 1.00 67.12 109 GLY A N 1
ATOM 795 C CA . GLY A 1 109 ? -1.101 -3.296 13.245 1.00 67.12 109 GLY A CA 1
ATOM 796 C C . GLY A 1 109 ? -1.503 -4.616 12.598 1.00 67.12 109 GLY A C 1
ATOM 797 O O . GLY A 1 109 ? -2.361 -4.648 11.714 1.00 67.12 109 GLY A O 1
ATOM 798 N N . VAL A 1 110 ? -0.893 -5.704 13.057 1.00 62.81 110 VAL A N 1
ATOM 799 C CA . VAL A 1 110 ? -1.251 -7.079 12.683 1.00 62.81 110 VAL A CA 1
ATOM 800 C C . VAL A 1 110 ? -1.960 -7.749 13.856 1.00 62.81 110 VAL A C 1
ATOM 802 O O . VAL A 1 110 ? -1.569 -7.529 14.995 1.00 62.81 110 VAL A O 1
ATOM 805 N N . GLY A 1 111 ? -3.013 -8.528 13.582 1.00 60.25 111 GLY A N 1
ATOM 806 C CA . GLY A 1 111 ? -3.662 -9.417 14.556 1.00 60.25 111 GLY A CA 1
ATOM 807 C C . GLY A 1 111 ? -4.150 -8.741 15.843 1.00 60.25 111 GLY A C 1
ATOM 808 O O . GLY A 1 111 ? -3.430 -8.682 16.834 1.00 60.25 111 GLY A O 1
ATOM 809 N N . LYS A 1 112 ? -5.407 -8.282 15.864 1.00 67.06 112 LYS A N 1
ATOM 810 C CA . LYS A 1 112 ? -6.017 -7.685 17.062 1.00 67.06 112 LYS A CA 1
ATOM 811 C C . LYS A 1 112 ? -7.201 -8.510 17.560 1.00 67.06 112 LYS A C 1
ATOM 813 O O . LYS A 1 112 ? -7.961 -9.067 16.771 1.00 67.06 112 LYS A O 1
ATOM 818 N N . ILE A 1 113 ? -7.360 -8.540 18.879 1.00 72.25 113 ILE A N 1
ATOM 819 C CA . ILE A 1 113 ? -8.661 -8.728 19.518 1.00 72.25 113 ILE A CA 1
ATOM 820 C C . ILE A 1 113 ? -9.197 -7.315 19.696 1.00 72.25 113 ILE A C 1
ATOM 822 O O . ILE A 1 113 ? -8.608 -6.531 20.439 1.00 72.25 113 ILE A O 1
ATOM 826 N N . GLY A 1 114 ? -10.236 -6.954 18.952 1.00 74.56 114 GLY A N 1
ATOM 827 C CA . GLY A 1 114 ? -10.822 -5.626 19.096 1.00 74.56 114 GLY A CA 1
ATOM 828 C C . GLY A 1 114 ? -11.839 -5.595 20.236 1.00 74.56 114 GLY A C 1
ATOM 829 O O . GLY A 1 114 ? -12.478 -6.607 20.532 1.00 74.56 114 GLY A O 1
ATOM 830 N N . GLY A 1 115 ? -11.966 -4.442 20.883 1.00 77.75 115 GLY A N 1
ATOM 831 C CA . GLY A 1 115 ? -12.929 -4.193 21.948 1.00 77.75 115 GLY A CA 1
ATOM 832 C C . GLY A 1 115 ? -14.296 -3.766 21.417 1.00 77.75 115 GLY A C 1
ATOM 833 O O . GLY A 1 115 ? -14.453 -3.333 20.274 1.00 77.75 115 GLY A O 1
ATOM 834 N N . ARG A 1 116 ? -15.311 -3.875 22.273 1.00 84.69 116 ARG A N 1
ATOM 835 C CA . ARG A 1 116 ? -16.685 -3.461 21.969 1.00 84.69 116 ARG A CA 1
ATOM 836 C C . ARG A 1 116 ? -16.766 -2.014 21.459 1.00 84.69 116 ARG A C 1
ATOM 838 O O . ARG A 1 116 ? -16.164 -1.118 22.044 1.00 84.69 116 ARG A O 1
ATOM 845 N N . PHE A 1 117 ? -17.583 -1.790 20.426 1.00 83.56 117 PHE A N 1
ATOM 846 C CA . PHE A 1 117 ? -17.827 -0.502 19.750 1.00 83.56 117 PHE A CA 1
ATOM 847 C C . PHE A 1 117 ? -16.642 0.095 18.989 1.00 83.56 117 PHE A C 1
ATOM 849 O O . PHE A 1 117 ? -16.752 1.193 18.439 1.00 83.56 117 PHE A O 1
ATOM 856 N N . GLU A 1 118 ? -15.525 -0.616 18.906 1.00 88.31 118 GLU A N 1
ATOM 857 C CA . GLU A 1 118 ? -14.429 -0.202 18.047 1.00 88.31 118 GLU A CA 1
ATOM 858 C C . GLU A 1 118 ? -14.738 -0.521 16.583 1.00 88.31 118 GLU A C 1
ATOM 860 O O . GLU A 1 118 ? -15.430 -1.493 16.249 1.00 88.31 118 GLU A O 1
ATOM 865 N N . ARG A 1 119 ? -14.209 0.325 15.698 1.00 91.94 119 ARG A N 1
ATOM 866 C CA . ARG A 1 119 ? -14.342 0.180 14.252 1.00 91.94 119 ARG A CA 1
ATOM 867 C C . ARG A 1 119 ? -12.994 -0.118 13.636 1.00 91.94 119 ARG A C 1
ATOM 869 O O . ARG A 1 119 ? -12.000 0.549 13.923 1.00 91.94 119 ARG A O 1
ATOM 876 N N . TYR A 1 120 ? -12.989 -1.103 12.755 1.00 92.81 120 TYR A N 1
ATOM 877 C CA . TYR A 1 120 ? -11.789 -1.600 12.115 1.00 92.81 120 TYR A CA 1
ATOM 878 C C . TYR A 1 120 ? -11.965 -1.663 10.607 1.00 92.81 120 TYR A C 1
ATOM 880 O O . TYR A 1 120 ? -13.030 -2.017 10.104 1.00 92.81 120 TYR A O 1
ATOM 888 N N . ARG A 1 121 ? -10.888 -1.370 9.885 1.00 93.44 121 ARG A N 1
ATOM 889 C CA . ARG A 1 121 ? -10.745 -1.729 8.480 1.00 93.44 121 ARG A CA 1
ATOM 890 C C . ARG A 1 121 ? -9.631 -2.756 8.371 1.00 93.44 121 ARG A C 1
ATOM 892 O O . ARG A 1 121 ? -8.491 -2.485 8.736 1.00 93.44 121 ARG A O 1
ATOM 899 N N . VAL A 1 122 ? -9.976 -3.952 7.921 1.00 93.94 122 VAL A N 1
ATOM 900 C CA . VAL A 1 122 ? -9.017 -5.036 7.704 1.00 93.94 122 VAL A CA 1
ATOM 901 C C . VAL A 1 122 ? -8.820 -5.184 6.210 1.00 93.94 122 VAL A C 1
ATOM 903 O O . VAL A 1 122 ? -9.787 -5.409 5.486 1.00 93.94 122 VAL A O 1
ATOM 906 N N . THR A 1 123 ? -7.581 -5.054 5.754 1.00 95.38 123 THR A N 1
ATOM 907 C CA . THR A 1 123 ? -7.230 -5.187 4.340 1.00 95.38 123 THR A CA 1
ATOM 908 C C . THR A 1 123 ? -6.265 -6.350 4.177 1.00 95.38 123 THR A C 1
ATOM 910 O O . THR A 1 123 ? -5.229 -6.371 4.839 1.00 95.38 123 THR A O 1
ATOM 913 N N . ALA A 1 124 ? -6.612 -7.311 3.323 1.00 95.88 124 ALA A N 1
ATOM 914 C CA . ALA A 1 124 ? -5.786 -8.455 2.964 1.00 95.88 124 ALA A CA 1
ATOM 915 C C . ALA A 1 124 ? -5.502 -8.447 1.456 1.00 95.88 124 ALA A C 1
ATOM 917 O O . ALA A 1 124 ? -6.415 -8.564 0.639 1.00 95.88 124 ALA A O 1
ATOM 918 N N . ASP A 1 125 ? -4.226 -8.341 1.109 1.00 97.06 125 ASP A N 1
ATOM 919 C CA . ASP A 1 125 ? -3.722 -8.234 -0.252 1.00 97.06 125 ASP A CA 1
ATOM 920 C C . ASP A 1 125 ? -3.014 -9.522 -0.651 1.00 97.06 125 ASP A C 1
ATOM 922 O O . ASP A 1 125 ? -1.967 -9.868 -0.104 1.00 97.06 125 ASP A O 1
ATOM 926 N N . TYR A 1 126 ? -3.574 -10.208 -1.641 1.00 96.94 126 TYR A N 1
ATOM 927 C CA . TYR A 1 126 ? -2.989 -11.371 -2.296 1.00 96.94 126 TYR A CA 1
ATOM 928 C C . TYR A 1 126 ? -2.323 -10.878 -3.572 1.00 96.94 126 TYR A C 1
ATOM 930 O O . TYR A 1 126 ? -2.994 -10.685 -4.589 1.00 96.94 126 TYR A O 1
ATOM 938 N N . THR A 1 127 ? -1.022 -10.604 -3.502 1.00 97.06 127 THR A N 1
ATOM 939 C CA . THR A 1 127 ? -0.310 -9.865 -4.553 1.00 97.06 127 THR A CA 1
ATOM 940 C C . THR A 1 127 ? 0.895 -10.625 -5.082 1.00 97.06 127 THR A C 1
ATOM 942 O O . THR A 1 127 ? 1.609 -11.289 -4.330 1.00 97.06 127 THR A O 1
ATOM 945 N N . SER A 1 128 ? 1.106 -10.492 -6.389 1.00 97.56 128 SER A N 1
ATOM 946 C CA . SER A 1 128 ? 2.373 -10.768 -7.060 1.00 97.56 128 SER A CA 1
ATOM 947 C C . SER A 1 128 ? 2.991 -9.414 -7.381 1.00 97.56 128 SER A C 1
ATOM 949 O O . SER A 1 128 ? 2.399 -8.622 -8.121 1.00 97.56 128 SER A O 1
ATOM 951 N N . ALA A 1 129 ? 4.133 -9.107 -6.785 1.00 97.81 129 ALA A N 1
ATOM 952 C CA . ALA A 1 129 ? 4.751 -7.797 -6.862 1.00 97.81 129 ALA A CA 1
ATOM 953 C C . ALA A 1 129 ? 6.261 -7.883 -7.094 1.00 97.81 129 ALA A C 1
ATOM 955 O O . ALA A 1 129 ? 6.910 -8.906 -6.895 1.00 97.81 129 ALA A O 1
ATOM 956 N N . ASP A 1 130 ? 6.809 -6.763 -7.521 1.00 97.88 130 ASP A N 1
ATOM 957 C CA . ASP A 1 130 ? 8.210 -6.414 -7.407 1.00 97.88 130 ASP A CA 1
ATOM 958 C C . ASP A 1 130 ? 8.327 -5.228 -6.436 1.00 97.88 130 ASP A C 1
ATOM 960 O O . ASP A 1 130 ? 7.355 -4.504 -6.184 1.00 97.88 130 ASP A O 1
ATOM 964 N N . THR A 1 131 ? 9.507 -5.036 -5.859 1.00 97.31 131 THR A N 1
ATOM 965 C CA . THR A 1 131 ? 9.755 -3.960 -4.897 1.00 97.31 131 THR A CA 1
ATOM 966 C C . THR A 1 131 ? 10.723 -2.959 -5.489 1.00 97.31 131 THR A C 1
ATOM 968 O O . THR A 1 131 ? 11.861 -3.293 -5.813 1.00 97.31 131 THR A O 1
ATOM 971 N N . ILE A 1 132 ? 10.299 -1.701 -5.565 1.00 96.50 132 ILE A N 1
ATOM 972 C CA . ILE A 1 132 ? 11.197 -0.597 -5.884 1.00 96.50 132 ILE A CA 1
ATOM 973 C C . ILE A 1 132 ? 11.540 0.173 -4.613 1.00 96.50 132 ILE A C 1
ATOM 975 O O . ILE A 1 132 ? 10.709 0.367 -3.730 1.00 96.50 132 ILE A O 1
ATOM 979 N N . ASN A 1 133 ? 12.769 0.654 -4.547 1.00 96.31 133 ASN A N 1
ATOM 980 C CA . ASN A 1 133 ? 13.236 1.524 -3.482 1.00 96.31 133 ASN A CA 1
ATOM 981 C C . ASN A 1 133 ? 13.045 2.975 -3.920 1.00 96.31 133 ASN A C 1
ATOM 983 O O . ASN A 1 133 ? 13.702 3.424 -4.860 1.00 96.31 133 ASN A O 1
ATOM 987 N N . MET A 1 134 ? 12.109 3.684 -3.286 1.00 96.25 134 MET A N 1
ATOM 988 C CA . MET A 1 134 ? 11.808 5.077 -3.596 1.00 96.25 134 MET A CA 1
ATOM 989 C C . MET A 1 134 ? 12.469 5.995 -2.561 1.00 96.25 134 MET A C 1
ATOM 991 O O . MET A 1 134 ? 11.970 6.095 -1.435 1.00 96.25 134 MET A O 1
ATOM 995 N N . PRO A 1 135 ? 13.562 6.694 -2.912 1.00 96.69 135 PRO A N 1
ATOM 996 C CA . PRO A 1 135 ? 14.145 7.682 -2.024 1.00 96.69 135 PRO A CA 1
ATOM 997 C C . PRO A 1 135 ? 13.243 8.924 -1.977 1.00 96.69 135 PRO A C 1
ATOM 999 O O . PRO A 1 135 ? 12.929 9.534 -3.001 1.00 96.69 135 PRO A O 1
ATOM 1002 N N . LEU A 1 136 ? 12.814 9.295 -0.776 1.00 96.94 136 LEU A N 1
ATOM 1003 C CA . LEU A 1 136 ? 11.978 10.455 -0.495 1.00 96.94 136 LEU A CA 1
ATOM 1004 C C . LEU A 1 136 ? 12.699 11.390 0.475 1.00 96.94 136 LEU A C 1
ATOM 1006 O O . LEU A 1 136 ? 13.324 10.952 1.439 1.00 96.94 136 LEU A O 1
ATOM 1010 N N . TRP A 1 137 ? 12.565 12.687 0.247 1.00 97.62 137 TRP A N 1
ATOM 1011 C CA . TRP A 1 137 ? 12.883 13.726 1.210 1.00 97.62 137 TRP A CA 1
ATOM 1012 C C . TRP A 1 137 ? 11.633 14.029 2.026 1.00 97.62 137 TRP A C 1
ATOM 1014 O O . TRP A 1 137 ? 10.607 14.427 1.470 1.00 97.62 137 TRP A O 1
ATOM 1024 N N . ILE A 1 138 ? 11.717 13.865 3.343 1.00 97.00 138 ILE A N 1
ATOM 1025 C CA . ILE A 1 138 ? 10.597 14.068 4.264 1.00 97.00 138 ILE A CA 1
ATOM 1026 C C . ILE A 1 138 ? 10.978 15.141 5.283 1.00 97.00 138 ILE A C 1
ATOM 1028 O O . ILE A 1 138 ? 12.030 15.066 5.911 1.00 97.00 138 ILE A O 1
ATOM 1032 N N . SER A 1 139 ? 10.105 16.131 5.455 1.00 96.75 139 SER A N 1
ATOM 1033 C CA . SER A 1 139 ? 10.200 17.146 6.504 1.00 96.75 139 SER A CA 1
ATOM 1034 C C . SER A 1 139 ? 8.951 17.110 7.377 1.00 96.75 139 SER A C 1
ATOM 1036 O O . SER A 1 139 ? 7.827 17.058 6.863 1.00 96.75 139 SER A O 1
ATOM 1038 N N . LYS A 1 140 ? 9.148 17.139 8.697 1.00 95.25 140 LYS A N 1
ATOM 1039 C CA . LYS A 1 140 ? 8.084 17.215 9.700 1.00 95.25 140 LYS A CA 1
ATOM 1040 C C . LYS A 1 140 ? 8.123 18.594 10.353 1.00 95.25 140 LYS A C 1
ATOM 1042 O O . LYS A 1 140 ? 9.068 18.933 11.057 1.00 95.25 140 LYS A O 1
ATOM 1047 N N . GLU A 1 141 ? 7.084 19.386 10.120 1.00 94.75 141 GLU A N 1
ATOM 1048 C CA . GLU A 1 141 ? 6.863 20.677 10.769 1.00 94.75 141 GLU A CA 1
ATOM 1049 C C . GLU A 1 141 ? 5.812 20.510 11.869 1.00 94.75 141 GLU A C 1
ATOM 1051 O O . GLU A 1 141 ? 4.748 19.929 11.648 1.00 94.75 141 GLU A O 1
ATOM 1056 N N . VAL A 1 142 ? 6.106 21.028 13.056 1.00 92.25 142 VAL A N 1
ATOM 1057 C CA . VAL A 1 142 ? 5.171 21.069 14.181 1.00 92.25 142 VAL A CA 1
ATOM 1058 C C . VAL A 1 142 ? 4.797 22.505 14.495 1.00 92.25 142 VAL A C 1
ATOM 1060 O O . VAL A 1 142 ? 5.642 23.406 14.478 1.00 92.25 142 VAL A O 1
ATOM 1063 N N . GLU A 1 143 ? 3.518 22.710 14.784 1.00 90.38 143 GLU A N 1
ATOM 1064 C CA . GLU A 1 143 ? 2.980 23.994 15.206 1.00 90.38 143 GLU A CA 1
ATOM 1065 C C . GLU A 1 143 ? 2.794 24.006 16.727 1.00 90.38 143 GLU A C 1
ATOM 1067 O O . GLU A 1 143 ? 2.121 23.154 17.315 1.00 90.38 143 GLU A O 1
ATOM 1072 N N . LEU A 1 144 ? 3.433 24.985 17.360 1.00 88.06 144 LEU A N 1
ATOM 1073 C CA . LEU A 1 144 ? 3.455 25.212 18.796 1.00 88.06 144 LEU A CA 1
ATOM 1074 C C . LEU A 1 144 ? 2.689 26.495 19.099 1.00 88.06 144 LEU A C 1
ATOM 1076 O O . LEU A 1 144 ? 3.052 27.565 18.611 1.00 88.06 144 LEU A O 1
ATOM 1080 N N . LYS A 1 145 ? 1.673 26.414 19.954 1.00 86.88 145 LYS A N 1
ATOM 1081 C CA . LYS A 1 145 ? 1.000 27.588 20.506 1.00 86.88 145 LYS A CA 1
ATOM 1082 C C . LYS A 1 145 ? 1.527 27.853 21.909 1.00 86.88 145 LYS A C 1
ATOM 1084 O O . LYS A 1 145 ? 1.269 27.078 22.830 1.00 86.88 145 LYS A O 1
ATOM 1089 N N . THR A 1 146 ? 2.266 28.944 22.069 1.00 82.50 146 THR A N 1
ATOM 1090 C CA . THR A 1 146 ? 2.777 29.371 23.374 1.00 82.50 146 THR A CA 1
ATOM 1091 C C . THR A 1 146 ? 1.673 30.080 24.153 1.00 82.50 146 THR A C 1
ATOM 1093 O O . THR A 1 146 ? 1.013 30.972 23.620 1.00 82.50 146 THR A O 1
ATOM 1096 N N . ILE A 1 147 ? 1.480 29.703 25.415 1.00 79.81 147 ILE A N 1
ATOM 1097 C CA . ILE A 1 147 ? 0.555 30.340 26.354 1.00 79.81 147 ILE A CA 1
ATOM 1098 C C . ILE A 1 147 ? 1.403 30.928 27.480 1.00 79.81 147 ILE A C 1
ATOM 1100 O O . ILE A 1 147 ? 1.960 30.194 28.298 1.00 79.81 147 ILE A O 1
ATOM 1104 N N . ASN A 1 148 ? 1.531 32.256 27.511 1.00 76.88 148 ASN A N 1
ATOM 1105 C CA . ASN A 1 148 ? 2.199 32.943 28.610 1.00 76.88 148 ASN A CA 1
ATOM 1106 C C . ASN A 1 148 ? 1.172 33.243 29.716 1.00 76.88 148 ASN A C 1
ATOM 1108 O O . ASN A 1 148 ? 0.322 34.113 29.521 1.00 76.88 148 ASN A O 1
ATOM 1112 N N . PRO A 1 149 ? 1.235 32.582 30.885 1.00 66.88 149 PRO A N 1
ATOM 1113 C CA . PRO A 1 149 ? 0.252 32.799 31.945 1.00 66.88 149 PRO A CA 1
ATOM 1114 C C . PRO A 1 149 ? 0.306 34.212 32.542 1.00 66.88 149 PRO A C 1
ATOM 1116 O O . PRO A 1 149 ? -0.659 34.639 33.168 1.00 66.88 149 PRO A O 1
ATOM 1119 N N . LYS A 1 150 ? 1.404 34.959 32.348 1.00 72.62 150 LYS A N 1
ATOM 1120 C CA . LYS A 1 150 ? 1.560 36.327 32.871 1.00 72.62 150 LYS A CA 1
ATOM 1121 C C . LYS A 1 150 ? 0.945 37.403 31.970 1.00 72.62 150 LYS A C 1
ATOM 1123 O O . LYS A 1 150 ? 0.787 38.534 32.417 1.00 72.62 150 LYS A O 1
ATOM 1128 N N . VAL A 1 151 ? 0.601 37.078 30.721 1.00 67.94 151 VAL A N 1
ATOM 1129 C CA . VAL A 1 151 ? 0.044 38.024 29.740 1.00 67.94 151 VAL A CA 1
ATOM 1130 C C . VAL A 1 151 ? -1.188 37.376 29.114 1.00 67.94 151 VAL A C 1
ATOM 1132 O O . VAL A 1 151 ? -1.079 36.628 28.147 1.00 67.94 151 VAL A O 1
ATOM 1135 N N . SER A 1 152 ? -2.366 37.633 29.686 1.00 56.53 152 SER A N 1
ATOM 1136 C CA . SER A 1 152 ? -3.596 36.845 29.485 1.00 56.53 152 SER A CA 1
ATOM 1137 C C . SER A 1 152 ? -4.212 36.834 28.071 1.00 56.53 152 SER A C 1
ATOM 1139 O O . SER A 1 152 ? -5.313 36.316 27.911 1.00 56.53 152 SER A O 1
ATOM 1141 N N . LEU A 1 153 ? -3.543 37.346 27.029 1.00 57.88 153 LEU A N 1
ATOM 1142 C CA . LEU A 1 153 ? -4.094 37.396 25.663 1.00 57.88 153 LEU A CA 1
ATOM 1143 C C . LEU A 1 153 ? -3.100 37.189 24.506 1.00 57.88 153 LEU A C 1
ATOM 1145 O O . LEU A 1 153 ? -3.535 37.117 23.358 1.00 57.88 153 LEU A O 1
ATOM 1149 N N . ALA A 1 154 ? -1.792 37.065 24.747 1.00 65.06 154 ALA A N 1
ATOM 1150 C CA . ALA A 1 154 ? -0.829 36.903 23.655 1.00 65.06 154 ALA A CA 1
ATOM 1151 C C . ALA A 1 154 ? -0.466 35.424 23.461 1.00 65.06 154 ALA A C 1
ATOM 1153 O O . ALA A 1 154 ? 0.349 34.876 24.203 1.00 65.06 154 ALA A O 1
ATOM 1154 N N . SER A 1 155 ? -1.061 34.776 22.455 1.00 75.38 155 SER A N 1
ATOM 1155 C CA . SER A 1 155 ? -0.586 33.476 21.973 1.00 75.38 155 SER A CA 1
ATOM 1156 C C . SER A 1 155 ? 0.242 33.653 20.708 1.00 75.38 155 SER A C 1
ATOM 1158 O O . SER A 1 155 ? -0.290 34.097 19.690 1.00 75.38 155 SER A O 1
ATOM 1160 N N . THR A 1 156 ? 1.516 33.273 20.754 1.00 82.12 156 THR A N 1
ATOM 1161 C CA . THR A 1 156 ? 2.378 33.232 19.566 1.00 82.12 156 THR A CA 1
ATOM 1162 C C . THR A 1 156 ? 2.375 31.817 19.006 1.00 82.12 156 THR A C 1
ATOM 1164 O O . THR A 1 156 ? 2.639 30.859 19.737 1.00 82.12 156 THR A O 1
ATOM 1167 N N . THR A 1 157 ? 2.097 31.693 17.711 1.00 85.62 157 THR A N 1
ATOM 1168 C CA . THR A 1 157 ? 2.297 30.452 16.964 1.00 85.62 157 THR A CA 1
ATOM 1169 C C . THR A 1 157 ? 3.746 30.376 16.497 1.00 85.62 157 THR A C 1
ATOM 11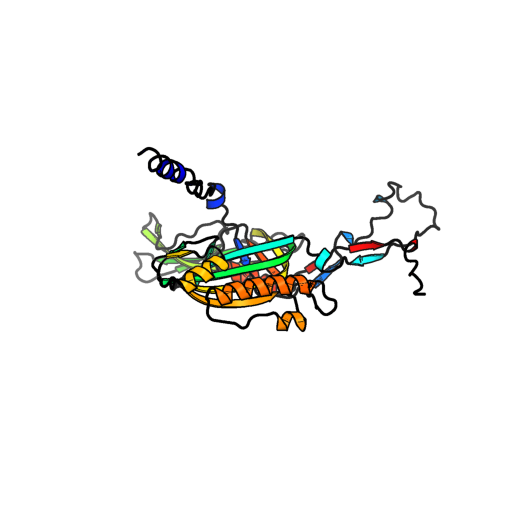71 O O . THR A 1 157 ? 4.215 31.250 15.770 1.00 85.62 157 THR A O 1
ATOM 1174 N N . LEU A 1 158 ? 4.449 29.321 16.894 1.00 88.00 158 LEU A N 1
ATOM 1175 C CA . LEU A 1 158 ? 5.794 29.003 16.432 1.00 88.00 158 LEU A CA 1
ATOM 1176 C C . LEU A 1 158 ? 5.750 27.738 15.578 1.00 88.00 158 LEU A C 1
ATOM 1178 O O . LEU A 1 158 ? 5.120 26.750 15.947 1.00 88.00 158 LEU A O 1
ATOM 1182 N N . LYS A 1 159 ? 6.447 27.765 14.445 1.00 91.56 159 LYS A N 1
ATOM 1183 C CA . LYS A 1 159 ? 6.658 26.597 13.591 1.00 91.56 159 LYS A CA 1
ATOM 1184 C C . LYS A 1 159 ? 8.071 26.090 13.788 1.00 91.56 159 LYS A C 1
ATOM 1186 O O . LYS A 1 159 ? 9.013 26.882 13.783 1.00 91.56 159 LYS A O 1
ATOM 1191 N N . ARG A 1 160 ? 8.220 24.783 13.967 1.00 92.62 160 ARG A N 1
ATOM 1192 C CA . ARG A 1 160 ? 9.524 24.148 14.147 1.00 92.62 160 ARG A CA 1
ATOM 1193 C C . ARG A 1 160 ? 9.622 22.919 13.262 1.00 92.62 160 ARG A C 1
ATOM 1195 O O . ARG A 1 160 ? 8.728 22.080 13.280 1.00 92.62 160 ARG A O 1
ATOM 1202 N N . VAL A 1 161 ? 10.716 22.806 12.519 1.00 93.44 161 VAL A N 1
ATOM 1203 C CA . VAL A 1 161 ? 11.063 21.566 11.822 1.00 93.44 161 VAL A CA 1
ATOM 1204 C C . VAL A 1 161 ? 11.740 20.634 12.817 1.00 93.44 161 VAL A C 1
ATOM 1206 O O . VAL A 1 161 ? 12.615 21.059 13.573 1.00 93.44 161 VAL A O 1
ATOM 1209 N N . VAL A 1 162 ? 11.300 19.385 12.848 1.00 92.12 162 VAL A N 1
ATOM 1210 C CA . VAL A 1 162 ? 11.774 18.360 13.779 1.00 92.12 162 VAL A CA 1
ATOM 1211 C C . VAL A 1 162 ? 12.094 17.067 13.031 1.00 92.12 162 VAL A C 1
ATOM 1213 O O . VAL A 1 162 ? 11.491 16.818 11.984 1.00 92.12 162 VAL A O 1
ATOM 1216 N N . PRO A 1 163 ? 13.001 16.225 13.556 1.00 90.00 163 PRO A N 1
ATOM 1217 C CA . PRO A 1 163 ? 13.228 14.890 13.017 1.00 90.00 163 PRO A CA 1
ATOM 1218 C C . PRO A 1 163 ? 11.942 14.064 12.992 1.00 90.00 163 PRO A C 1
ATOM 1220 O O . PRO A 1 163 ? 11.069 14.213 13.857 1.00 90.00 163 PRO A O 1
ATOM 1223 N N . LEU A 1 164 ? 11.826 13.142 12.034 1.00 88.00 164 LEU A N 1
ATOM 1224 C CA . LEU A 1 164 ? 10.635 12.292 11.929 1.00 88.00 164 LEU A CA 1
ATOM 1225 C C . LEU A 1 164 ? 10.439 11.419 13.178 1.00 88.00 164 LEU A C 1
ATOM 1227 O O . LEU A 1 164 ? 9.304 11.199 13.610 1.00 88.00 164 LEU A O 1
ATOM 1231 N N . SER A 1 165 ? 11.556 10.985 13.768 1.00 85.31 165 SER A N 1
ATOM 1232 C CA . SER A 1 165 ? 11.631 10.190 14.995 1.00 85.31 165 SER A CA 1
ATOM 1233 C C . SER A 1 165 ? 11.226 10.955 16.255 1.00 85.31 165 SER A C 1
ATOM 1235 O O . SER A 1 165 ? 10.958 10.325 17.278 1.00 85.31 165 SER A O 1
ATOM 1237 N N . GLU A 1 166 ? 11.150 12.292 16.216 1.00 86.56 166 GLU A N 1
ATOM 1238 C CA . GLU A 1 166 ? 10.792 13.072 17.397 1.00 86.56 166 GLU A CA 1
ATOM 1239 C C . GLU A 1 166 ? 9.328 12.816 17.777 1.00 86.56 166 GLU A C 1
ATOM 1241 O O . GLU A 1 166 ? 8.391 13.177 17.051 1.00 86.56 166 GLU A O 1
ATOM 1246 N N . VAL A 1 167 ? 9.125 12.190 18.937 1.00 82.88 167 VAL A N 1
ATOM 1247 C CA . VAL A 1 167 ? 7.798 11.951 19.503 1.00 82.88 167 VAL A CA 1
ATOM 1248 C C . VAL A 1 167 ? 7.273 13.258 20.078 1.00 82.88 167 VAL A C 1
ATOM 1250 O O . VAL A 1 167 ? 7.828 13.802 21.029 1.00 82.88 167 VAL A O 1
ATOM 1253 N N . ILE A 1 168 ? 6.173 13.748 19.509 1.00 82.06 168 ILE A N 1
ATOM 1254 C CA . ILE A 1 168 ? 5.519 14.963 19.983 1.00 82.06 168 ILE A CA 1
ATOM 1255 C C . ILE A 1 168 ? 4.548 14.593 21.106 1.00 82.06 168 ILE A C 1
ATOM 1257 O O . ILE A 1 168 ? 3.584 13.862 20.851 1.00 82.06 168 ILE A O 1
ATOM 1261 N N . PRO A 1 169 ? 4.782 15.061 22.342 1.00 77.88 169 PRO A N 1
ATOM 1262 C CA . PRO A 1 169 ? 3.900 14.770 23.456 1.00 77.88 169 PRO A CA 1
ATOM 1263 C C . PRO A 1 169 ? 2.544 15.436 23.219 1.00 77.88 169 PRO A C 1
ATOM 1265 O O . PRO A 1 169 ? 2.448 16.637 22.964 1.00 77.88 169 PRO A O 1
ATOM 1268 N N . VAL A 1 170 ? 1.481 14.641 23.302 1.00 70.94 170 VAL A N 1
ATOM 1269 C CA . VAL A 1 170 ? 0.112 15.140 23.181 1.00 70.94 170 VAL A CA 1
ATOM 1270 C C . VAL A 1 170 ? -0.269 15.791 24.508 1.00 70.94 170 VAL A C 1
ATOM 1272 O O . VAL A 1 170 ? -0.385 15.104 25.519 1.00 70.94 170 VAL A O 1
ATOM 1275 N N . GLY A 1 171 ? -0.450 17.111 24.515 1.00 71.25 171 GLY A N 1
ATOM 1276 C CA . GLY A 1 171 ? -0.935 17.842 25.686 1.00 71.25 171 GLY A CA 1
ATOM 1277 C C . GLY A 1 171 ? -0.231 19.171 25.938 1.00 71.25 171 GLY A C 1
ATOM 1278 O O . GLY A 1 171 ? 0.607 19.628 25.161 1.00 71.25 171 GLY A O 1
ATOM 1279 N N . PHE A 1 172 ? -0.617 19.803 27.044 1.00 70.81 172 PHE A N 1
ATOM 1280 C CA . PHE A 1 172 ? -0.007 21.032 27.534 1.00 70.81 172 PHE A CA 1
ATOM 1281 C C . PHE A 1 172 ? 1.304 20.708 28.24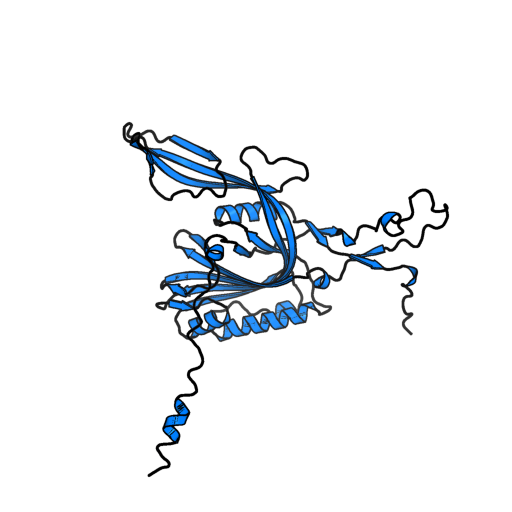8 1.00 70.81 172 PHE A C 1
ATOM 1283 O O . PHE A 1 172 ? 1.319 19.913 29.188 1.00 70.81 172 PHE A O 1
ATOM 1290 N N . GLN A 1 173 ? 2.398 21.330 27.818 1.00 75.38 173 GLN A N 1
ATOM 1291 C CA . GLN A 1 173 ? 3.682 21.239 28.506 1.00 75.38 173 GLN A CA 1
ATOM 1292 C C . GLN A 1 173 ? 4.040 22.575 29.139 1.00 75.38 173 GLN A C 1
ATOM 1294 O O . GLN A 1 173 ? 3.928 23.614 28.496 1.00 75.38 173 GLN A O 1
ATOM 1299 N N . VAL A 1 174 ? 4.503 22.540 30.387 1.00 73.19 174 VAL A N 1
ATOM 1300 C CA . VAL A 1 174 ? 4.928 23.723 31.142 1.00 73.19 174 VAL A CA 1
ATOM 1301 C C . VAL A 1 174 ? 6.441 23.692 31.284 1.00 73.19 174 VAL A C 1
ATOM 1303 O O . VAL A 1 174 ? 7.000 22.712 31.775 1.00 73.19 174 VAL A O 1
ATOM 1306 N N . ARG A 1 175 ? 7.118 24.757 30.851 1.00 75.44 175 ARG A N 1
ATOM 1307 C CA . ARG A 1 175 ? 8.542 24.959 31.137 1.00 75.44 175 ARG A CA 1
ATOM 1308 C C . ARG A 1 175 ? 8.750 25.419 32.578 1.00 75.44 175 ARG A C 1
ATOM 1310 O O . ARG A 1 175 ? 7.860 25.991 33.197 1.00 75.44 175 ARG A O 1
ATOM 1317 N N . LEU A 1 176 ? 9.973 25.239 33.081 1.00 74.19 176 LEU A N 1
ATOM 1318 C CA . LEU A 1 176 ? 10.393 25.717 34.407 1.00 74.19 176 LEU A CA 1
ATOM 1319 C C . LEU A 1 176 ? 10.236 27.241 34.581 1.00 74.19 176 LEU A C 1
ATOM 1321 O O . LEU A 1 176 ? 10.071 27.712 35.700 1.00 74.19 176 LEU A O 1
ATOM 1325 N N . ASP A 1 177 ? 10.246 28.008 33.486 1.00 78.12 177 ASP A N 1
ATOM 1326 C CA . ASP A 1 177 ? 9.993 29.458 33.480 1.00 78.12 177 ASP A CA 1
ATOM 1327 C C . ASP A 1 177 ? 8.495 29.831 33.585 1.00 78.12 177 ASP A C 1
ATOM 1329 O O . ASP A 1 177 ? 8.141 31.013 33.598 1.00 78.12 177 ASP A O 1
ATOM 1333 N N . GLY A 1 178 ? 7.610 28.831 33.673 1.00 74.00 178 GLY A N 1
ATOM 1334 C CA . GLY A 1 178 ? 6.157 28.981 33.719 1.00 74.00 178 GLY A CA 1
ATOM 1335 C C . GLY A 1 178 ? 5.493 29.127 32.348 1.00 74.00 178 GLY A C 1
ATOM 1336 O O . GLY A 1 178 ? 4.271 29.228 32.281 1.00 74.00 178 GLY A O 1
ATOM 1337 N N . THR A 1 179 ? 6.248 29.126 31.247 1.00 75.75 179 THR A N 1
ATOM 1338 C CA . THR A 1 179 ? 5.687 29.233 29.896 1.00 75.75 179 THR A CA 1
ATOM 1339 C C . THR A 1 179 ? 5.086 27.902 29.464 1.00 75.75 179 THR A C 1
ATOM 1341 O O . THR A 1 179 ? 5.770 26.876 29.433 1.00 75.75 179 THR A O 1
ATOM 1344 N N . GLY A 1 180 ? 3.805 27.924 29.105 1.00 75.56 180 GLY A N 1
ATOM 1345 C CA . GLY A 1 180 ? 3.101 26.771 28.566 1.00 75.56 180 GLY A CA 1
ATOM 1346 C C . GLY A 1 180 ? 3.210 26.681 27.046 1.00 75.56 180 GLY A C 1
ATOM 1347 O O . GLY A 1 180 ? 3.191 27.704 26.365 1.00 75.56 180 GLY A O 1
ATOM 1348 N N . TYR A 1 181 ? 3.260 25.471 26.498 1.00 77.31 181 TYR A N 1
ATOM 1349 C CA . TYR A 1 181 ? 3.145 25.214 25.063 1.00 77.31 181 TYR A CA 1
ATOM 1350 C C . TYR A 1 181 ? 2.093 24.136 24.821 1.00 77.31 181 TYR A C 1
ATOM 1352 O O . TYR A 1 181 ? 2.030 23.139 25.542 1.00 77.31 181 TYR A O 1
ATOM 1360 N N . VAL A 1 182 ? 1.274 24.340 23.793 1.00 80.25 182 VAL A N 1
ATOM 1361 C CA . VAL A 1 182 ? 0.343 23.337 23.272 1.00 80.25 182 VAL A CA 1
ATOM 1362 C C . VAL A 1 182 ? 0.750 23.020 21.844 1.00 80.25 182 VAL A C 1
ATOM 1364 O O . VAL A 1 182 ? 0.829 23.923 21.011 1.00 80.25 182 VAL A O 1
ATOM 1367 N N . TYR A 1 183 ? 0.983 21.746 21.552 1.00 78.19 183 TYR A N 1
ATOM 1368 C CA . TYR A 1 183 ? 1.131 21.280 20.177 1.00 78.19 183 TYR A CA 1
ATOM 1369 C C . TYR A 1 183 ? -0.242 21.264 19.510 1.00 78.19 183 TYR A C 1
ATOM 1371 O O . TYR A 1 183 ? -1.154 20.590 19.991 1.00 78.19 183 TYR A O 1
ATOM 1379 N N . THR A 1 184 ? -0.404 22.030 18.434 1.00 78.94 184 THR A N 1
ATOM 1380 C CA . THR A 1 184 ? -1.706 22.191 17.771 1.00 78.94 184 THR A CA 1
ATOM 1381 C C . THR A 1 184 ? -1.820 21.353 16.510 1.00 78.94 184 THR A C 1
ATOM 1383 O O . THR A 1 184 ? -2.892 20.815 16.237 1.00 78.94 184 THR A O 1
ATOM 1386 N N . SER A 1 185 ? -0.739 21.227 15.738 1.00 86.06 185 SER A N 1
ATOM 1387 C CA . SER A 1 185 ? -0.764 20.505 14.469 1.00 86.06 185 SER A CA 1
ATOM 1388 C C . SER A 1 185 ? 0.605 19.934 14.084 1.00 86.06 185 SER A C 1
ATOM 1390 O O . SER A 1 185 ? 1.657 20.414 14.514 1.00 86.06 185 SER A O 1
ATOM 1392 N N . GLU A 1 186 ? 0.576 18.885 13.262 1.00 90.19 186 GLU A N 1
ATOM 1393 C CA . GLU A 1 186 ? 1.746 18.352 12.566 1.00 90.19 186 GLU A CA 1
ATOM 1394 C C . GLU A 1 186 ? 1.497 18.431 11.063 1.00 90.19 186 GLU A C 1
ATOM 1396 O O . GLU A 1 186 ? 0.430 18.041 10.578 1.00 90.19 186 GLU A O 1
ATOM 1401 N N . ARG A 1 187 ? 2.496 18.891 10.316 1.00 93.25 187 ARG A N 1
ATOM 1402 C CA . ARG A 1 187 ? 2.469 18.965 8.861 1.00 93.25 187 ARG A CA 1
ATOM 1403 C C . ARG A 1 187 ? 3.672 18.230 8.294 1.00 93.25 187 ARG A C 1
ATOM 1405 O O . ARG A 1 187 ? 4.801 18.439 8.725 1.00 93.25 187 ARG A O 1
ATOM 1412 N N . TYR A 1 188 ? 3.422 17.399 7.292 1.00 95.56 188 TYR A N 1
ATOM 1413 C CA . TYR A 1 188 ? 4.461 16.670 6.579 1.00 95.56 188 TYR A CA 1
ATOM 1414 C C . TYR A 1 188 ? 4.616 17.254 5.180 1.00 95.56 188 TYR A C 1
ATOM 1416 O O . TYR A 1 188 ? 3.622 17.506 4.497 1.00 95.56 188 TYR A O 1
ATOM 1424 N N . SER A 1 189 ? 5.860 17.473 4.767 1.00 96.88 189 SER A N 1
ATOM 1425 C CA . SER A 1 189 ? 6.212 17.804 3.387 1.00 96.88 189 SER A CA 1
ATOM 1426 C C . SER A 1 189 ? 7.062 16.672 2.836 1.00 96.88 189 SER A C 1
ATOM 1428 O O . SER A 1 189 ? 8.079 16.324 3.432 1.00 96.88 189 SER A O 1
ATOM 1430 N N . VAL A 1 190 ? 6.629 16.082 1.725 1.00 97.44 190 VAL A N 1
ATOM 1431 C CA . VAL A 1 190 ? 7.287 14.934 1.094 1.00 97.44 190 VAL A CA 1
ATOM 1432 C C . VAL A 1 190 ? 7.629 15.307 -0.339 1.00 97.44 190 VAL A C 1
ATOM 1434 O O . VAL A 1 190 ? 6.818 15.933 -1.017 1.00 97.44 190 VAL A O 1
ATOM 1437 N N . ARG A 1 191 ? 8.837 14.958 -0.778 1.00 97.31 191 ARG A N 1
ATOM 1438 C CA . ARG A 1 191 ? 9.311 15.128 -2.156 1.00 97.31 191 ARG A CA 1
ATOM 1439 C C . ARG A 1 191 ? 10.089 13.894 -2.577 1.00 97.31 191 ARG A C 1
ATOM 1441 O O . ARG A 1 191 ? 10.762 13.296 -1.740 1.00 97.31 191 ARG A O 1
ATOM 1448 N N . ARG A 1 192 ? 10.056 13.521 -3.851 1.00 96.56 192 ARG A N 1
ATOM 1449 C CA . ARG A 1 192 ? 11.016 12.539 -4.376 1.00 96.56 192 ARG A CA 1
ATOM 1450 C C . ARG A 1 192 ? 12.430 13.094 -4.303 1.00 96.56 192 ARG A C 1
ATOM 1452 O O . ARG A 1 192 ? 12.657 14.262 -4.607 1.00 96.56 192 ARG A O 1
ATOM 1459 N N . ALA A 1 193 ? 13.369 12.246 -3.901 1.00 96.06 193 ALA A N 1
ATOM 1460 C CA . ALA A 1 193 ? 14.774 12.595 -3.949 1.00 96.06 193 ALA A CA 1
ATOM 1461 C C . ALA A 1 193 ? 15.257 12.613 -5.401 1.00 96.06 193 ALA A C 1
ATOM 1463 O O . ALA A 1 193 ? 14.948 11.705 -6.178 1.00 96.06 193 ALA A O 1
ATOM 1464 N N . VAL A 1 194 ? 16.048 13.624 -5.747 1.00 94.62 194 VAL A N 1
ATOM 1465 C CA . VAL A 1 194 ? 16.703 13.704 -7.053 1.00 94.62 194 VAL A CA 1
ATOM 1466 C C . VAL A 1 194 ? 18.088 13.055 -6.945 1.00 94.62 194 VAL A C 1
ATOM 1468 O O . VAL A 1 194 ? 18.848 13.398 -6.034 1.00 94.62 194 VAL A O 1
ATOM 1471 N N . PRO A 1 195 ? 18.443 12.098 -7.824 1.00 92.06 195 PRO A N 1
ATOM 1472 C CA . PRO A 1 195 ? 19.760 11.470 -7.796 1.00 92.06 195 PRO A CA 1
ATOM 1473 C C . PRO A 1 195 ? 20.894 12.500 -7.882 1.00 92.06 195 PRO A C 1
ATOM 1475 O O . PRO A 1 195 ? 20.936 13.306 -8.806 1.00 92.06 195 PRO A O 1
ATOM 1478 N N . GLY A 1 196 ? 21.828 12.449 -6.929 1.00 93.88 196 GLY A N 1
ATOM 1479 C CA . GLY A 1 196 ? 22.979 13.357 -6.867 1.00 93.88 196 GLY A CA 1
ATOM 1480 C C . GLY A 1 196 ? 22.720 14.694 -6.165 1.00 93.88 196 GLY A C 1
ATOM 1481 O O . GLY A 1 196 ? 23.672 15.440 -5.947 1.00 93.88 196 GLY A O 1
ATOM 1482 N N . GLU A 1 197 ? 21.482 14.987 -5.762 1.00 97.00 197 GLU A N 1
ATOM 1483 C CA . GLU A 1 197 ? 21.157 16.187 -4.990 1.00 97.00 197 GLU A CA 1
ATOM 1484 C C . GLU A 1 197 ? 21.092 15.900 -3.484 1.00 97.00 197 GLU A C 1
ATOM 1486 O O . GLU A 1 197 ? 20.602 14.858 -3.037 1.00 97.00 197 GLU A O 1
ATOM 1491 N N . SER A 1 198 ? 21.563 16.858 -2.685 1.00 96.25 198 SER A N 1
ATOM 1492 C CA . SER A 1 198 ? 21.398 16.838 -1.229 1.00 96.25 198 SER A CA 1
ATOM 1493 C C . SER A 1 198 ? 19.982 17.278 -0.839 1.00 96.25 198 SER A C 1
ATOM 1495 O O . SER A 1 198 ? 19.424 18.166 -1.489 1.00 96.25 198 SER A O 1
ATOM 1497 N N . PRO A 1 199 ? 19.402 16.725 0.243 1.00 96.38 199 PRO A N 1
ATOM 1498 C CA . PRO A 1 199 ? 18.093 17.158 0.716 1.00 96.38 199 PRO A CA 1
ATOM 1499 C C . PRO A 1 199 ? 18.106 18.656 1.081 1.00 96.38 199 PRO A C 1
ATOM 1501 O O . PRO A 1 199 ? 19.101 19.148 1.627 1.00 96.38 199 PRO A O 1
ATOM 1504 N N . PRO A 1 200 ? 17.009 19.397 0.830 1.00 95.94 200 PRO A N 1
ATOM 1505 C CA . PRO A 1 200 ? 16.871 20.772 1.299 1.00 95.94 200 PRO A CA 1
ATOM 1506 C C . PRO A 1 200 ? 16.988 20.874 2.827 1.00 95.94 200 PRO A C 1
ATOM 1508 O O . PRO A 1 200 ? 16.737 19.911 3.551 1.00 95.94 200 PRO A O 1
ATOM 1511 N N . SER A 1 201 ? 17.305 22.068 3.338 1.00 95.06 201 SER A N 1
ATOM 1512 C CA . SER A 1 201 ? 17.364 22.305 4.788 1.00 95.06 201 SER A CA 1
ATOM 1513 C C . SER A 1 201 ? 16.056 21.894 5.479 1.00 95.06 201 SER A C 1
ATOM 1515 O O . SER A 1 201 ? 14.968 22.275 5.040 1.00 95.06 201 SER A O 1
ATOM 1517 N N . GLY A 1 202 ? 16.167 21.102 6.549 1.00 93.12 202 GLY A N 1
ATOM 1518 C CA . GLY A 1 202 ? 15.023 20.579 7.300 1.00 93.12 202 GLY A CA 1
ATOM 1519 C C . GLY A 1 202 ? 14.348 19.341 6.694 1.00 93.12 202 GLY A C 1
ATOM 1520 O O . GLY A 1 202 ? 13.299 18.932 7.191 1.00 93.12 202 GLY A O 1
ATOM 1521 N N . TYR A 1 203 ? 14.914 18.754 5.638 1.00 96.44 203 TYR A N 1
ATOM 1522 C CA . TYR A 1 203 ? 14.485 17.467 5.093 1.00 96.44 203 TYR A CA 1
ATOM 1523 C C . TYR A 1 203 ? 15.484 16.364 5.439 1.00 96.44 203 TYR A C 1
ATOM 1525 O O . TYR A 1 203 ? 16.696 16.572 5.449 1.00 96.44 203 TYR A O 1
ATOM 1533 N N . GLU A 1 204 ? 14.956 15.166 5.650 1.00 94.44 204 GLU A N 1
ATOM 1534 C CA . GLU A 1 204 ? 15.716 13.935 5.847 1.00 94.44 204 GLU A CA 1
ATOM 1535 C C . GLU A 1 204 ? 15.417 12.954 4.707 1.00 94.44 204 GLU A C 1
ATOM 1537 O O . GLU A 1 204 ? 14.315 12.949 4.149 1.00 94.44 204 GLU A O 1
ATOM 1542 N N . VAL A 1 205 ? 16.401 12.131 4.341 1.00 94.81 205 VAL A N 1
ATOM 1543 C CA . VAL A 1 205 ? 16.260 11.139 3.266 1.00 94.81 205 VAL A CA 1
ATOM 1544 C C . VAL A 1 205 ? 15.769 9.817 3.844 1.00 94.81 205 VAL A C 1
ATOM 1546 O O . VAL A 1 205 ? 16.392 9.259 4.744 1.00 94.81 205 VAL A O 1
ATOM 1549 N N . TYR A 1 206 ? 14.699 9.279 3.268 1.00 94.31 206 TYR A N 1
ATOM 1550 C CA . TYR A 1 206 ? 14.153 7.968 3.596 1.00 94.31 206 TYR A CA 1
ATOM 1551 C C . TYR A 1 206 ? 14.018 7.131 2.338 1.00 94.31 206 TYR A C 1
ATOM 1553 O O . TYR A 1 206 ? 13.501 7.601 1.329 1.00 94.31 206 TYR A O 1
ATOM 1561 N N . ASN A 1 207 ? 14.444 5.875 2.401 1.00 94.81 207 ASN A N 1
ATOM 1562 C CA . ASN A 1 207 ? 14.201 4.929 1.326 1.00 94.81 207 ASN A CA 1
ATOM 1563 C C . ASN A 1 207 ? 12.940 4.119 1.641 1.00 94.81 207 ASN A C 1
ATOM 1565 O O . ASN A 1 207 ? 12.935 3.336 2.590 1.00 94.81 207 ASN A O 1
ATOM 1569 N N . ILE A 1 208 ? 11.874 4.340 0.875 1.00 95.81 208 ILE A N 1
ATOM 1570 C CA . ILE A 1 208 ? 10.575 3.700 1.079 1.00 95.81 208 ILE A CA 1
ATOM 1571 C C . ILE A 1 208 ? 10.405 2.581 0.048 1.00 95.81 208 ILE A C 1
ATOM 1573 O O . ILE A 1 208 ? 10.326 2.875 -1.148 1.00 95.81 208 ILE A O 1
ATOM 1577 N N . PRO A 1 209 ? 10.319 1.307 0.472 1.00 97.12 209 PRO A N 1
ATOM 1578 C CA . PRO A 1 209 ? 9.941 0.228 -0.424 1.00 97.12 209 PRO A CA 1
ATOM 1579 C C . PRO A 1 209 ? 8.504 0.428 -0.920 1.00 97.12 209 PRO A C 1
ATOM 1581 O O . PRO A 1 209 ? 7.558 0.502 -0.132 1.00 97.12 209 PRO A O 1
ATOM 1584 N N . VAL A 1 210 ? 8.341 0.521 -2.234 1.00 97.81 210 VAL A N 1
ATOM 1585 C CA . VAL A 1 210 ? 7.055 0.644 -2.921 1.00 97.81 210 VAL A CA 1
ATOM 1586 C C . VAL A 1 210 ? 6.815 -0.644 -3.701 1.00 97.81 210 VAL A C 1
ATOM 1588 O O . VAL A 1 210 ? 7.646 -1.063 -4.505 1.00 97.81 210 VAL A O 1
ATOM 1591 N N . TYR A 1 211 ? 5.668 -1.272 -3.463 1.00 98.06 211 TYR A N 1
ATOM 1592 C CA . TYR A 1 211 ? 5.287 -2.512 -4.126 1.00 98.06 211 TYR A CA 1
ATOM 1593 C C . TYR A 1 211 ? 4.586 -2.195 -5.442 1.00 98.06 211 TYR A C 1
ATOM 1595 O O . TYR A 1 211 ? 3.515 -1.579 -5.451 1.00 98.06 211 TYR A O 1
ATOM 1603 N N . VAL A 1 212 ? 5.181 -2.635 -6.548 1.00 98.38 212 VAL A N 1
ATOM 1604 C CA . VAL A 1 212 ? 4.611 -2.545 -7.894 1.00 98.38 212 VAL A CA 1
ATOM 1605 C C . VAL A 1 212 ? 4.177 -3.934 -8.312 1.00 98.38 212 VAL A C 1
ATOM 1607 O O . VAL A 1 212 ? 4.998 -4.837 -8.402 1.00 98.38 212 VAL A O 1
ATOM 1610 N N . GLY A 1 213 ? 2.894 -4.134 -8.570 1.00 97.94 213 GLY A N 1
ATOM 1611 C CA . GLY A 1 213 ? 2.402 -5.465 -8.868 1.00 97.94 213 GLY A CA 1
ATOM 1612 C C . GLY A 1 213 ? 0.944 -5.511 -9.254 1.00 97.94 213 GLY A C 1
ATOM 1613 O O . GLY A 1 213 ? 0.340 -4.510 -9.648 1.00 97.94 213 GLY A O 1
ATOM 1614 N N . ILE A 1 214 ? 0.405 -6.714 -9.140 1.00 97.88 214 ILE A N 1
ATOM 1615 C CA . ILE A 1 214 ? -0.989 -7.042 -9.395 1.00 97.88 214 ILE A CA 1
ATOM 1616 C C . ILE A 1 214 ? -1.520 -7.942 -8.286 1.00 97.88 214 ILE A C 1
ATOM 1618 O O . ILE A 1 214 ? -0.748 -8.517 -7.516 1.00 97.88 214 ILE A O 1
ATOM 1622 N N . GLY A 1 215 ? -2.834 -8.110 -8.216 1.00 96.50 215 GLY A N 1
ATOM 1623 C CA . GLY A 1 215 ? -3.416 -9.067 -7.287 1.00 96.50 215 GLY A CA 1
ATOM 1624 C C . GLY A 1 215 ? -4.889 -8.852 -7.009 1.00 96.50 215 GLY A C 1
ATOM 1625 O O . GLY A 1 215 ? -5.619 -8.271 -7.814 1.00 96.50 215 GLY A O 1
ATOM 1626 N N . ILE A 1 216 ? -5.308 -9.327 -5.841 1.00 97.31 216 ILE A N 1
ATOM 1627 C CA . ILE A 1 216 ? -6.654 -9.159 -5.300 1.00 97.31 216 ILE A CA 1
ATOM 1628 C C . ILE A 1 216 ? -6.543 -8.562 -3.898 1.00 97.31 216 ILE A C 1
ATOM 1630 O O . ILE A 1 216 ? -5.718 -8.997 -3.094 1.00 97.31 216 ILE A O 1
ATOM 1634 N N . ARG A 1 217 ? -7.398 -7.586 -3.605 1.00 97.44 217 ARG A N 1
ATOM 1635 C CA . ARG A 1 217 ? -7.570 -6.983 -2.287 1.00 97.44 217 ARG A CA 1
ATOM 1636 C C . ARG A 1 217 ? -8.923 -7.365 -1.718 1.00 97.44 217 ARG A C 1
ATOM 1638 O O . ARG A 1 217 ? -9.945 -7.182 -2.374 1.00 97.44 217 ARG A O 1
ATOM 1645 N N . ILE A 1 218 ? -8.920 -7.842 -0.481 1.00 97.00 218 ILE A N 1
ATOM 1646 C CA . ILE A 1 218 ? -10.116 -8.027 0.332 1.00 97.00 218 ILE A CA 1
ATOM 1647 C C . ILE A 1 218 ? -10.109 -6.950 1.413 1.00 97.00 218 ILE A C 1
ATOM 1649 O O . ILE A 1 218 ? -9.195 -6.905 2.232 1.00 97.00 218 ILE A O 1
ATOM 1653 N N . THR A 1 219 ? -11.136 -6.106 1.447 1.00 96.19 219 THR A N 1
ATOM 1654 C CA . THR A 1 219 ? -11.314 -5.085 2.483 1.00 96.19 219 THR A CA 1
ATOM 1655 C C . THR A 1 219 ? -12.578 -5.377 3.276 1.00 96.19 219 THR A C 1
ATOM 1657 O O . THR A 1 219 ? -13.669 -5.435 2.717 1.00 96.19 219 THR A O 1
ATOM 1660 N N . SER A 1 220 ? -12.432 -5.541 4.588 1.00 96.00 220 SER A N 1
ATOM 1661 C CA . SER A 1 220 ? -13.537 -5.712 5.531 1.00 96.00 220 SER A CA 1
ATOM 1662 C C . SER A 1 220 ? -13.667 -4.466 6.401 1.00 96.00 220 SER A C 1
ATOM 1664 O O . SER A 1 220 ? -12.726 -4.109 7.109 1.00 96.00 220 SER A O 1
ATOM 1666 N N . ASN A 1 221 ? -14.827 -3.812 6.362 1.00 95.12 221 ASN A N 1
ATOM 1667 C CA . ASN A 1 221 ? -15.166 -2.713 7.266 1.00 95.12 221 ASN A CA 1
ATOM 1668 C C . ASN A 1 221 ? -16.025 -3.274 8.396 1.00 95.12 221 ASN A C 1
ATOM 1670 O O . ASN A 1 221 ? -17.112 -3.783 8.131 1.00 95.12 221 ASN A O 1
ATOM 1674 N N . ILE A 1 222 ? -15.533 -3.195 9.627 1.00 95.31 222 ILE A N 1
ATOM 1675 C CA . ILE A 1 222 ? -16.030 -3.954 10.775 1.00 95.31 222 ILE A CA 1
ATOM 1676 C C . ILE A 1 222 ? -16.390 -3.000 11.915 1.00 95.31 222 ILE A C 1
ATOM 1678 O O . ILE A 1 222 ? -15.637 -2.079 12.227 1.00 95.31 222 ILE A O 1
ATOM 1682 N N . GLU A 1 223 ? -17.511 -3.264 12.577 1.00 95.19 223 GLU A N 1
ATOM 1683 C CA . GLU A 1 223 ? -17.875 -2.712 13.882 1.00 95.19 223 GLU A CA 1
ATOM 1684 C C . GLU A 1 223 ? -18.067 -3.868 14.869 1.00 95.19 223 GLU A C 1
ATOM 1686 O O . GLU A 1 223 ? -18.843 -4.789 14.605 1.00 95.19 223 GLU A O 1
ATOM 1691 N N . ILE A 1 224 ? -17.363 -3.830 16.001 1.00 93.94 224 ILE A N 1
ATOM 1692 C CA . ILE A 1 224 ? -17.441 -4.888 17.015 1.00 93.94 224 ILE A CA 1
ATOM 1693 C C . ILE A 1 224 ? -18.660 -4.655 17.904 1.00 93.94 224 ILE A C 1
ATOM 1695 O O . ILE A 1 224 ? -18.779 -3.626 18.574 1.00 93.94 224 ILE A O 1
ATOM 1699 N N . THR A 1 225 ? -19.568 -5.625 17.915 1.00 94.12 225 THR A N 1
ATOM 1700 C CA . THR A 1 225 ? -20.831 -5.590 18.667 1.00 94.12 225 THR A CA 1
ATOM 1701 C C . THR A 1 225 ? -20.747 -6.381 19.971 1.00 94.12 225 THR A C 1
ATOM 1703 O O . THR A 1 225 ? -21.353 -5.976 20.969 1.00 94.12 225 THR A O 1
ATOM 1706 N N . GLY A 1 226 ? -19.974 -7.471 19.971 1.00 90.50 226 GLY A N 1
ATOM 1707 C CA . GLY A 1 226 ? -19.671 -8.294 21.141 1.00 90.50 226 GLY A CA 1
ATOM 1708 C C . GLY A 1 226 ? -18.682 -7.630 22.104 1.00 90.50 226 GLY A C 1
ATOM 1709 O O . GLY A 1 226 ? -18.225 -6.510 21.886 1.00 90.50 226 GLY A O 1
ATOM 1710 N N . SER A 1 227 ? -18.335 -8.316 23.196 1.00 88.44 227 SER A N 1
ATOM 1711 C CA . SER A 1 227 ? -17.304 -7.837 24.135 1.00 88.44 227 SER A CA 1
ATOM 1712 C C . SER A 1 227 ? -15.928 -7.748 23.478 1.00 88.44 227 SER A C 1
ATOM 1714 O O . SER A 1 227 ? -15.174 -6.807 23.726 1.00 88.44 227 SER A O 1
ATOM 1716 N N . THR A 1 228 ? -15.629 -8.743 22.648 1.00 90.19 228 THR A N 1
ATOM 1717 C CA . THR A 1 228 ? -14.373 -8.941 21.934 1.00 90.19 228 THR A CA 1
ATOM 1718 C C . THR A 1 228 ? -14.662 -9.658 20.624 1.00 90.19 228 THR A C 1
ATOM 1720 O O . THR A 1 228 ? -15.592 -10.460 20.576 1.00 90.19 228 THR A O 1
ATOM 1723 N N . ALA A 1 229 ? -13.844 -9.437 19.600 1.00 91.94 229 ALA A N 1
ATOM 1724 C CA . ALA A 1 229 ? -13.895 -10.231 18.375 1.00 91.94 229 ALA A CA 1
ATOM 1725 C C . ALA A 1 229 ? -12.488 -10.495 17.830 1.00 91.94 229 ALA A C 1
ATOM 1727 O O . ALA A 1 229 ? -11.622 -9.611 17.860 1.00 91.94 229 ALA A O 1
ATOM 1728 N N . ASN A 1 230 ? -12.263 -11.705 17.320 1.00 91.06 230 ASN A N 1
ATOM 1729 C CA . ASN A 1 230 ? -11.032 -12.078 16.644 1.00 91.06 230 ASN A CA 1
ATOM 1730 C C . ASN A 1 230 ? -11.007 -11.551 15.198 1.00 91.06 230 ASN A C 1
ATOM 1732 O O . ASN A 1 230 ? -11.667 -12.086 14.310 1.00 91.06 230 ASN A O 1
ATOM 1736 N N . ILE A 1 231 ? -10.172 -10.541 14.941 1.00 91.56 231 ILE A N 1
ATOM 1737 C CA . ILE A 1 231 ? -9.995 -9.953 13.603 1.00 91.56 231 ILE A CA 1
ATOM 1738 C C . ILE A 1 231 ? -8.626 -10.280 12.988 1.00 91.56 231 ILE A C 1
ATOM 1740 O O . ILE A 1 231 ? -8.091 -9.522 12.182 1.00 91.56 231 ILE A O 1
ATOM 1744 N N . SER A 1 232 ? -8.038 -11.417 13.373 1.00 87.31 232 SER A N 1
ATOM 1745 C CA . SER A 1 232 ? -6.719 -11.870 12.902 1.00 87.31 232 SER A CA 1
ATOM 1746 C C . SER A 1 232 ? -6.682 -12.357 11.449 1.00 87.31 232 SER A C 1
ATOM 1748 O O . SER A 1 232 ? -5.601 -12.619 10.934 1.00 87.31 232 SER A O 1
ATOM 1750 N N . GLY A 1 233 ? -7.826 -12.472 10.771 1.00 89.44 233 GLY A N 1
ATOM 1751 C CA . GLY A 1 233 ? -7.883 -12.888 9.372 1.00 89.44 233 GLY A CA 1
ATOM 1752 C C . GLY A 1 233 ? -9.306 -12.994 8.838 1.00 89.44 233 GLY A C 1
ATOM 1753 O O . GLY A 1 233 ? -10.258 -13.075 9.609 1.00 89.44 233 GLY A O 1
ATOM 1754 N N . ILE A 1 234 ? -9.452 -13.031 7.510 1.00 92.38 234 ILE A N 1
ATOM 1755 C CA . ILE A 1 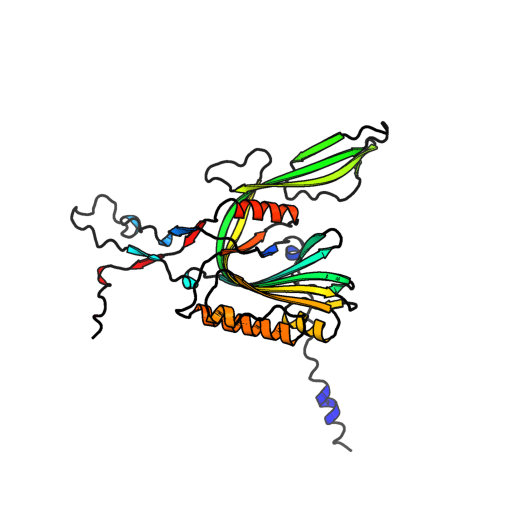234 ? -10.759 -13.018 6.825 1.00 92.38 234 ILE A CA 1
ATOM 1756 C C . ILE A 1 234 ? -11.667 -14.177 7.271 1.00 92.38 234 ILE A C 1
ATOM 1758 O O . ILE A 1 234 ? -12.855 -13.970 7.500 1.00 92.38 234 ILE A O 1
ATOM 1762 N N . ALA A 1 235 ? -11.111 -15.378 7.467 1.00 91.69 235 ALA A N 1
ATOM 1763 C CA . ALA A 1 235 ? -11.874 -16.529 7.953 1.00 91.69 235 ALA A CA 1
ATOM 1764 C C . ALA A 1 235 ? -12.367 -16.344 9.401 1.00 91.69 235 ALA A C 1
ATOM 1766 O O . ALA A 1 235 ? -13.535 -16.601 9.686 1.00 91.69 235 ALA A O 1
ATOM 1767 N N . ALA A 1 236 ? -11.503 -15.852 10.299 1.00 92.81 236 ALA A N 1
ATOM 1768 C CA . ALA A 1 236 ? -11.876 -15.557 11.684 1.00 92.81 236 ALA A CA 1
ATOM 1769 C C . ALA A 1 236 ? -12.958 -14.470 11.741 1.00 92.81 236 ALA A C 1
ATOM 1771 O O . ALA A 1 236 ? -13.962 -14.634 12.422 1.00 92.81 236 ALA A O 1
ATOM 1772 N N . ILE A 1 237 ? -12.805 -13.418 10.935 1.00 93.88 237 ILE A N 1
ATOM 1773 C CA . ILE A 1 237 ? -13.784 -12.336 10.802 1.00 93.88 237 ILE A CA 1
ATOM 1774 C C . ILE A 1 237 ? -15.152 -12.880 10.359 1.00 93.88 237 ILE A C 1
ATOM 1776 O O . ILE A 1 237 ? -16.173 -12.487 10.917 1.00 93.88 237 ILE A O 1
ATOM 1780 N N . GLY A 1 238 ? -15.184 -13.799 9.387 1.00 94.06 238 GLY A N 1
ATOM 1781 C CA . GLY A 1 238 ? -16.423 -14.449 8.952 1.00 94.06 238 GLY A CA 1
ATOM 1782 C C . GLY A 1 238 ? -17.099 -15.261 10.062 1.00 94.06 238 GLY A C 1
ATOM 1783 O O . GLY A 1 238 ? -18.315 -15.187 10.218 1.00 94.06 238 GLY A O 1
ATOM 1784 N N . PHE A 1 239 ? -16.320 -15.988 10.868 1.00 94.31 239 PHE A N 1
ATOM 1785 C CA . PHE A 1 239 ? -16.832 -16.749 12.014 1.00 94.31 239 PHE A CA 1
ATOM 1786 C C . PHE A 1 239 ? -17.379 -15.846 13.133 1.00 94.31 239 PHE A C 1
ATOM 1788 O O . PHE A 1 239 ? -18.435 -16.120 13.706 1.00 94.31 239 PHE A O 1
ATOM 1795 N N . GLU A 1 240 ? -16.689 -14.744 13.429 1.00 96.06 240 GLU A N 1
ATOM 1796 C CA . GLU A 1 240 ? -17.135 -13.758 14.420 1.00 96.06 240 GLU A CA 1
ATOM 1797 C C . GLU A 1 240 ? -18.411 -13.030 13.977 1.00 96.06 240 GLU A C 1
ATOM 1799 O O . GLU A 1 240 ? -19.263 -12.714 14.811 1.00 96.06 240 GLU A O 1
ATOM 1804 N N . ALA A 1 241 ? -18.571 -12.794 12.671 1.00 95.50 241 ALA A N 1
ATOM 1805 C CA . ALA A 1 241 ? -19.799 -12.248 12.102 1.00 95.50 241 ALA A CA 1
ATOM 1806 C C . ALA A 1 241 ? -20.987 -13.206 12.278 1.00 95.50 241 ALA A C 1
ATOM 1808 O O . ALA A 1 241 ? -22.042 -12.792 12.748 1.00 95.50 241 ALA A O 1
ATOM 1809 N N . GLU A 1 242 ? -20.794 -14.496 11.979 1.00 94.88 242 GLU A N 1
ATOM 1810 C CA . GLU A 1 242 ? -21.811 -15.543 12.183 1.00 94.88 242 GLU A CA 1
ATOM 1811 C C . GLU A 1 242 ? -22.238 -15.644 13.657 1.00 94.88 242 GLU A C 1
ATOM 1813 O O . GLU A 1 242 ? -23.406 -15.846 13.984 1.00 94.88 242 GLU A O 1
ATOM 1818 N N . SER A 1 243 ? -21.282 -15.428 14.564 1.00 95.25 243 SER A N 1
ATOM 1819 C CA . SER A 1 243 ? -21.504 -15.426 16.012 1.00 95.25 243 SER A CA 1
ATOM 1820 C C . SER A 1 243 ? -22.107 -14.116 16.545 1.00 95.25 243 SER A C 1
ATOM 1822 O O . SER A 1 243 ? -22.270 -13.975 17.754 1.00 95.25 243 SER A O 1
ATOM 1824 N N . ASN A 1 244 ? -22.446 -13.150 15.679 1.00 95.38 244 ASN A N 1
ATOM 1825 C CA . ASN A 1 244 ? -22.938 -11.809 16.033 1.00 95.38 244 ASN A CA 1
ATOM 1826 C C . ASN A 1 244 ? -21.984 -10.981 16.926 1.00 95.38 244 ASN A C 1
ATOM 1828 O O . ASN A 1 244 ? -22.401 -10.008 17.569 1.00 95.38 244 ASN A O 1
ATOM 1832 N N . ASN A 1 245 ? -20.693 -11.326 16.958 1.00 95.38 245 ASN A N 1
ATOM 1833 C CA . ASN A 1 245 ? -19.672 -10.594 17.716 1.00 95.38 245 ASN A CA 1
ATOM 1834 C C . ASN A 1 245 ? -19.158 -9.362 16.963 1.00 95.38 245 ASN A C 1
ATOM 1836 O O . ASN A 1 245 ? -18.611 -8.438 17.574 1.00 95.38 245 ASN A O 1
ATOM 1840 N N . LEU A 1 246 ? -19.364 -9.319 15.649 1.00 95.75 246 LEU A N 1
ATOM 1841 C CA . LEU A 1 246 ? -19.111 -8.157 14.814 1.00 95.75 246 LEU A CA 1
ATOM 1842 C C . LEU A 1 246 ? -20.149 -8.057 13.694 1.00 95.75 246 LEU A C 1
ATOM 1844 O O . LEU A 1 246 ? -20.813 -9.033 13.358 1.00 95.75 246 LEU A O 1
ATOM 1848 N N . LYS A 1 247 ? -20.258 -6.875 13.092 1.00 96.44 247 LYS A N 1
ATOM 1849 C CA . LYS A 1 247 ? -21.035 -6.631 11.868 1.00 96.44 247 LYS A CA 1
ATOM 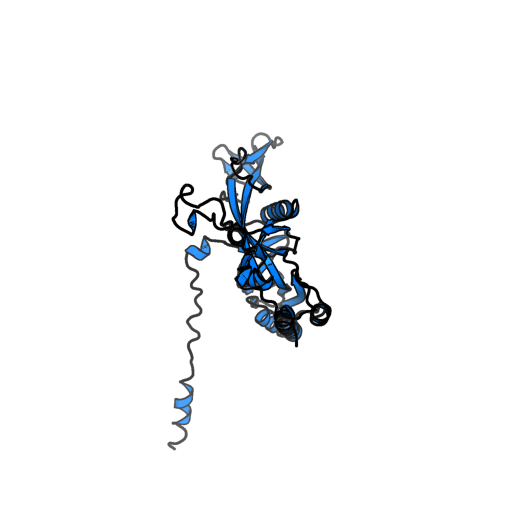1850 C C . LYS A 1 247 ? -20.217 -5.792 10.900 1.00 96.44 247 LYS A C 1
ATOM 1852 O O . LYS A 1 247 ? -19.289 -5.090 11.313 1.00 96.44 247 LYS A O 1
ATOM 1857 N N . GLY A 1 248 ? -20.563 -5.818 9.620 1.00 96.00 248 GLY A N 1
ATOM 1858 C CA . GLY A 1 248 ? -19.785 -5.076 8.643 1.00 96.00 248 GLY A CA 1
ATOM 1859 C C . GLY A 1 248 ? -20.108 -5.378 7.193 1.00 96.00 248 GLY A C 1
ATOM 1860 O O . GLY A 1 248 ? -21.125 -5.980 6.863 1.00 96.00 248 GLY A O 1
ATOM 1861 N N . SER A 1 249 ? -19.192 -4.959 6.330 1.00 96.06 249 SER A N 1
ATOM 1862 C CA . SER A 1 249 ? -19.212 -5.253 4.898 1.00 96.06 249 SER A CA 1
ATOM 1863 C C . SER A 1 249 ? -17.860 -5.780 4.450 1.00 96.06 249 SER A C 1
ATOM 1865 O O . SER A 1 249 ? -16.829 -5.453 5.046 1.00 96.06 249 SER A O 1
ATOM 1867 N N . LEU A 1 250 ? -17.876 -6.570 3.382 1.00 95.75 250 LEU A N 1
ATOM 1868 C CA . LEU A 1 250 ? -16.681 -7.075 2.725 1.00 95.75 250 LEU A CA 1
ATOM 1869 C C . LEU A 1 250 ? -16.709 -6.695 1.245 1.00 95.75 250 LEU A C 1
ATOM 1871 O O . LEU A 1 250 ? -17.728 -6.827 0.564 1.00 95.75 250 LEU A O 1
ATOM 1875 N N . VAL A 1 251 ? -15.566 -6.232 0.751 1.00 95.56 251 VAL A N 1
ATOM 1876 C CA . VAL A 1 251 ? -15.350 -5.868 -0.648 1.00 95.56 251 VAL A CA 1
ATOM 1877 C C . VAL A 1 251 ? -14.141 -6.627 -1.174 1.00 95.56 251 VAL A C 1
ATOM 1879 O O . VAL A 1 251 ? -13.106 -6.677 -0.512 1.00 95.56 251 VAL A O 1
ATOM 1882 N N . VAL A 1 252 ? -14.268 -7.191 -2.373 1.00 96.00 252 VAL A N 1
ATOM 1883 C CA . VAL A 1 252 ? -13.153 -7.773 -3.125 1.00 96.00 252 VAL A CA 1
ATOM 1884 C C . VAL A 1 252 ? -12.894 -6.910 -4.351 1.00 96.00 252 VAL A C 1
ATOM 1886 O O . VAL A 1 252 ? -13.823 -6.557 -5.075 1.00 96.00 252 VAL A O 1
ATOM 1889 N N . GLN A 1 253 ? -11.634 -6.563 -4.583 1.00 95.81 253 GLN A N 1
ATOM 1890 C CA . GLN A 1 253 ? -11.203 -5.702 -5.677 1.00 95.81 253 GLN A CA 1
ATOM 1891 C C . GLN A 1 253 ? -9.983 -6.310 -6.369 1.00 95.81 253 GLN A C 1
ATOM 1893 O O . GLN A 1 253 ? -9.072 -6.803 -5.708 1.00 95.81 253 GLN A O 1
ATOM 1898 N N . THR A 1 254 ? -9.922 -6.242 -7.698 1.00 96.50 254 THR A N 1
ATOM 1899 C CA . THR A 1 254 ? -8.689 -6.552 -8.430 1.00 96.50 254 THR A CA 1
ATOM 1900 C C . THR A 1 254 ? -7.731 -5.363 -8.440 1.00 96.50 254 THR A C 1
ATOM 1902 O O . THR A 1 254 ? -8.125 -4.203 -8.561 1.00 96.50 254 THR A O 1
ATOM 1905 N N . LEU A 1 255 ? -6.439 -5.654 -8.351 1.00 97.25 255 LEU A N 1
ATOM 1906 C CA . LEU A 1 255 ? -5.359 -4.679 -8.421 1.00 97.25 255 LEU A CA 1
ATOM 1907 C C . LEU A 1 255 ? -4.607 -4.900 -9.730 1.00 97.25 255 LEU A C 1
ATOM 1909 O O . LEU A 1 255 ? -3.862 -5.865 -9.858 1.00 97.25 255 LEU A O 1
ATOM 1913 N N . GLY A 1 256 ? -4.821 -4.037 -10.725 1.00 96.00 256 GLY A N 1
ATOM 1914 C CA . GLY A 1 256 ? -4.090 -4.125 -11.995 1.00 96.00 256 GLY A CA 1
ATOM 1915 C C . GLY A 1 256 ? -4.435 -5.338 -12.871 1.00 96.00 256 GLY A C 1
ATOM 1916 O O . GLY A 1 256 ? -3.685 -5.645 -13.791 1.00 96.00 256 GLY A O 1
ATOM 1917 N N . VAL A 1 257 ? -5.558 -6.012 -12.610 1.00 96.50 257 VAL A N 1
ATOM 1918 C CA . VAL A 1 257 ? -6.033 -7.174 -13.378 1.00 96.50 257 VAL A CA 1
ATOM 1919 C C . VAL A 1 257 ? -7.415 -6.868 -13.938 1.00 96.50 257 VAL A C 1
ATOM 1921 O O . VAL A 1 257 ? -8.297 -6.420 -13.198 1.00 96.50 257 VAL A O 1
ATOM 1924 N N . ASN A 1 258 ? -7.601 -7.118 -15.231 1.00 95.50 258 ASN A N 1
ATOM 1925 C CA . ASN A 1 258 ? -8.878 -6.976 -15.918 1.00 95.50 258 ASN A CA 1
ATOM 1926 C C . ASN A 1 258 ? -9.109 -8.152 -16.879 1.00 95.50 258 ASN A C 1
ATOM 1928 O O . ASN A 1 258 ? -8.162 -8.792 -17.319 1.00 95.50 258 ASN A O 1
ATOM 1932 N N . GLY A 1 259 ? -10.362 -8.435 -17.215 1.00 94.19 259 GLY A N 1
ATOM 1933 C CA . GLY A 1 259 ? -10.733 -9.535 -18.102 1.00 94.19 259 GLY A CA 1
ATOM 1934 C C . GLY A 1 259 ? -12.164 -9.981 -17.841 1.00 94.19 259 GLY A C 1
ATOM 1935 O O . GLY A 1 259 ? -12.658 -9.872 -16.720 1.00 94.19 259 GLY A O 1
ATOM 1936 N N . LYS A 1 260 ? -12.849 -10.500 -18.865 1.00 93.81 260 LYS A N 1
ATOM 1937 C CA . LYS A 1 260 ? -14.266 -10.884 -18.747 1.00 93.81 260 LYS A CA 1
ATOM 1938 C C . LYS A 1 260 ? -14.474 -11.966 -17.681 1.00 93.81 260 LYS A C 1
ATOM 1940 O O . LYS A 1 260 ? -15.396 -11.856 -16.869 1.00 93.81 260 LYS A O 1
ATOM 1945 N N . ALA A 1 261 ? -13.612 -12.983 -17.665 1.00 93.62 261 ALA A N 1
ATOM 1946 C CA . ALA A 1 261 ? -13.651 -14.047 -16.666 1.00 93.62 261 ALA A CA 1
ATOM 1947 C C . ALA A 1 261 ? -13.343 -13.517 -15.256 1.00 93.62 261 ALA A C 1
ATOM 1949 O O . ALA A 1 261 ? -14.060 -13.836 -14.310 1.00 93.62 261 ALA A O 1
ATOM 1950 N N . VAL A 1 262 ? -12.344 -12.635 -15.130 1.00 94.12 262 VAL A N 1
ATOM 1951 C CA . VAL A 1 262 ? -11.965 -12.005 -13.855 1.00 94.12 262 VAL A CA 1
ATOM 1952 C C . VAL A 1 262 ? -13.119 -11.185 -13.282 1.00 94.12 262 VAL A C 1
ATOM 1954 O O . VAL A 1 262 ? -13.479 -11.363 -12.121 1.00 94.12 262 VAL A O 1
ATOM 1957 N N . SER A 1 263 ? -13.750 -10.332 -14.093 1.00 92.88 263 SER A N 1
ATOM 1958 C CA . SER A 1 263 ? -14.898 -9.529 -13.659 1.00 92.88 263 SER A CA 1
ATOM 1959 C C . SER A 1 263 ? -16.090 -10.388 -13.239 1.00 92.88 263 SER A C 1
ATOM 1961 O O . SER A 1 263 ? -16.799 -10.019 -12.310 1.00 92.88 263 SER A O 1
ATOM 1963 N N . SER A 1 264 ? -16.295 -11.538 -13.888 1.00 93.56 264 SER A N 1
ATOM 1964 C CA . SER A 1 264 ? -17.384 -12.468 -13.555 1.00 93.56 264 SER A CA 1
ATOM 1965 C C . SER A 1 264 ? -17.121 -13.262 -12.269 1.00 93.56 264 SER A C 1
ATOM 1967 O O . SER A 1 264 ? -18.063 -13.742 -11.647 1.00 93.56 264 SER A O 1
ATOM 1969 N N . ALA A 1 265 ? -15.852 -13.405 -11.872 1.00 93.88 265 ALA A N 1
ATOM 1970 C CA . ALA A 1 265 ? -15.439 -14.095 -10.652 1.00 93.88 265 ALA A CA 1
ATOM 1971 C C . ALA A 1 265 ? -15.448 -13.192 -9.404 1.00 93.88 265 ALA A C 1
ATOM 1973 O O . ALA A 1 265 ? -15.327 -13.696 -8.287 1.00 93.88 265 ALA A O 1
ATOM 1974 N N . LEU A 1 266 ? -15.570 -11.869 -9.568 1.00 94.19 266 LEU A N 1
ATOM 1975 C CA . LEU A 1 266 ? -15.620 -10.937 -8.444 1.00 94.19 266 LEU A CA 1
ATOM 1976 C C . LEU A 1 266 ? -16.966 -11.046 -7.708 1.00 94.19 266 LEU A C 1
ATOM 1978 O O . LEU A 1 266 ? -18.017 -10.867 -8.326 1.00 94.19 266 LEU A O 1
ATOM 1982 N N . PRO A 1 267 ? -16.965 -11.291 -6.386 1.00 91.50 267 PRO A N 1
ATOM 1983 C CA . PRO A 1 267 ? -18.193 -11.318 -5.614 1.00 91.50 267 PRO A CA 1
ATOM 1984 C C . PRO A 1 267 ? -18.774 -9.907 -5.507 1.00 91.50 267 PRO A C 1
ATOM 1986 O O . PRO A 1 267 ? -18.050 -8.915 -5.389 1.00 91.50 267 PRO A O 1
ATOM 1989 N N . MET A 1 268 ? -20.102 -9.820 -5.495 1.00 89.88 268 MET A N 1
ATOM 1990 C CA . MET A 1 268 ? -20.784 -8.572 -5.176 1.00 89.88 268 MET A CA 1
ATOM 1991 C C . MET A 1 268 ? -20.488 -8.160 -3.730 1.00 89.88 268 MET A C 1
ATOM 1993 O O . MET A 1 268 ? -20.423 -9.002 -2.827 1.00 89.88 268 MET A O 1
ATOM 1997 N N . GLN A 1 269 ? -20.347 -6.851 -3.511 1.00 85.00 269 GLN A N 1
ATOM 1998 C CA . GLN A 1 269 ? -20.225 -6.291 -2.167 1.00 85.00 269 GLN A CA 1
ATOM 1999 C C . GLN A 1 269 ? -21.427 -6.728 -1.336 1.00 85.00 269 GLN A C 1
ATOM 2001 O O . GLN A 1 269 ? -22.574 -6.573 -1.758 1.00 85.00 269 GLN A O 1
ATOM 2006 N N . SER A 1 270 ? -21.154 -7.315 -0.180 1.00 86.88 270 SER A N 1
ATOM 2007 C CA . SER A 1 270 ? -22.181 -7.949 0.635 1.00 86.88 270 SER A CA 1
ATOM 2008 C C . SER A 1 270 ? -21.905 -7.749 2.115 1.00 86.88 270 SER A C 1
ATOM 2010 O O . SER A 1 270 ? -20.793 -7.414 2.544 1.00 86.88 270 SER A O 1
ATOM 2012 N N . GLU A 1 271 ? -22.971 -7.917 2.890 1.00 94.75 271 GLU A N 1
ATOM 2013 C CA . GLU A 1 271 ? -22.895 -7.992 4.337 1.00 94.75 271 GLU A CA 1
ATOM 2014 C C . GLU A 1 271 ? -21.895 -9.073 4.753 1.00 94.75 271 GLU A C 1
ATOM 2016 O O . GLU A 1 271 ? -21.793 -10.147 4.145 1.00 94.75 271 GLU A O 1
ATOM 2021 N N . LEU A 1 272 ? -21.112 -8.750 5.773 1.00 93.94 272 LEU A N 1
ATOM 2022 C CA . LEU A 1 272 ? -20.085 -9.633 6.283 1.00 93.94 272 LEU A CA 1
ATOM 2023 C C . LEU A 1 272 ? -20.724 -10.780 7.076 1.00 93.94 272 LEU A C 1
ATOM 2025 O O . LEU A 1 272 ? -21.385 -10.546 8.080 1.00 93.94 272 LEU A O 1
ATOM 2029 N N . ASN A 1 273 ? -20.484 -12.010 6.633 1.00 94.56 273 ASN A N 1
ATOM 2030 C CA . ASN A 1 273 ? -20.835 -13.259 7.312 1.00 94.56 273 ASN A CA 1
ATOM 2031 C C . ASN A 1 273 ? -19.847 -14.364 6.884 1.00 94.56 273 ASN A C 1
ATOM 2033 O O . ASN A 1 273 ? -18.961 -14.123 6.050 1.00 94.56 273 ASN A O 1
ATOM 2037 N N . ALA A 1 274 ? -19.994 -15.576 7.427 1.00 94.19 274 ALA A N 1
ATOM 2038 C CA . ALA A 1 274 ? -19.114 -16.698 7.100 1.00 94.19 274 ALA A CA 1
ATOM 2039 C C . ALA A 1 274 ? -19.113 -17.038 5.596 1.00 94.19 274 ALA A C 1
ATOM 2041 O O . ALA A 1 274 ? -18.052 -17.265 5.010 1.00 94.19 274 ALA A O 1
ATOM 2042 N N . THR A 1 275 ? -20.283 -16.997 4.952 1.00 94.69 275 THR A N 1
ATOM 2043 C CA . THR A 1 275 ? -20.443 -17.293 3.519 1.00 94.69 275 THR A CA 1
ATOM 2044 C C . THR A 1 275 ? -19.750 -16.244 2.649 1.00 94.69 275 THR A C 1
ATOM 2046 O O . THR A 1 275 ? -19.004 -16.590 1.734 1.00 94.69 275 THR A O 1
ATOM 2049 N N . THR A 1 276 ? -19.926 -14.955 2.946 1.00 94.88 276 THR A N 1
ATOM 2050 C CA . THR A 1 276 ? -19.274 -13.853 2.224 1.00 94.88 276 THR A CA 1
ATOM 2051 C C . THR A 1 276 ? -17.750 -13.934 2.342 1.00 94.88 276 THR A C 1
ATOM 2053 O O . THR A 1 276 ? -17.042 -13.776 1.345 1.00 94.88 276 THR A O 1
ATOM 2056 N N . ALA A 1 277 ? -17.230 -14.235 3.536 1.00 94.88 277 ALA A N 1
ATOM 2057 C CA . ALA A 1 277 ? -15.798 -14.429 3.756 1.00 94.88 277 ALA A CA 1
ATOM 2058 C C . ALA A 1 277 ? -15.249 -15.627 2.958 1.00 94.88 277 ALA A C 1
ATOM 2060 O O . ALA A 1 277 ? -14.200 -15.519 2.320 1.00 94.88 277 ALA A O 1
ATOM 2061 N N . GLN A 1 278 ? -15.975 -16.750 2.935 1.00 94.50 278 GLN A N 1
ATOM 2062 C CA . GLN A 1 278 ? -15.604 -17.925 2.145 1.00 94.50 278 GLN A CA 1
ATOM 2063 C C . GLN A 1 278 ? -15.617 -17.628 0.638 1.00 94.50 278 GLN A C 1
ATOM 2065 O O . GLN A 1 278 ? -14.655 -17.952 -0.061 1.00 94.50 278 GLN A O 1
ATOM 2070 N N . ASN A 1 279 ? -16.659 -16.956 0.144 1.00 94.75 279 ASN A N 1
ATOM 2071 C CA . ASN A 1 279 ? -16.775 -16.562 -1.260 1.00 94.75 279 ASN A CA 1
ATOM 2072 C C . ASN A 1 279 ? -15.632 -15.638 -1.690 1.00 94.75 279 ASN A C 1
ATOM 2074 O O . ASN A 1 279 ? -15.108 -15.787 -2.792 1.00 94.75 279 ASN A O 1
ATOM 2078 N N . ALA A 1 280 ? -15.191 -14.730 -0.817 1.00 95.81 280 ALA A N 1
ATOM 2079 C CA . ALA A 1 280 ? -14.052 -13.861 -1.092 1.00 95.81 280 ALA A CA 1
ATOM 2080 C C . ALA A 1 280 ? -12.740 -14.645 -1.279 1.00 95.81 280 ALA A C 1
ATOM 2082 O O . ALA A 1 280 ? -11.957 -14.349 -2.187 1.00 95.81 280 ALA A O 1
ATOM 2083 N N . LEU A 1 281 ? -12.509 -15.678 -0.462 1.00 94.88 281 LEU A N 1
ATOM 2084 C CA . LEU A 1 281 ? -11.333 -16.549 -0.578 1.00 94.88 281 LEU A CA 1
ATOM 2085 C C . LEU A 1 281 ? -11.382 -17.410 -1.848 1.00 94.88 281 LEU A C 1
ATOM 2087 O O . LEU A 1 281 ? -10.376 -17.526 -2.548 1.00 94.88 281 LEU A O 1
ATOM 2091 N N . ILE A 1 282 ? -12.552 -17.965 -2.179 1.00 95.12 282 ILE A N 1
ATOM 2092 C CA . ILE A 1 282 ? -12.758 -18.739 -3.413 1.00 95.12 282 ILE A CA 1
ATOM 2093 C C . ILE A 1 282 ? -12.533 -17.853 -4.642 1.00 95.12 282 ILE A C 1
ATOM 2095 O O . ILE A 1 282 ? -11.797 -18.240 -5.549 1.00 95.12 282 ILE A O 1
ATOM 2099 N N . ALA A 1 283 ? -13.100 -16.644 -4.655 1.00 94.75 283 ALA A N 1
ATOM 2100 C CA . ALA A 1 283 ? -12.898 -15.679 -5.731 1.00 94.75 283 ALA A CA 1
ATOM 2101 C C .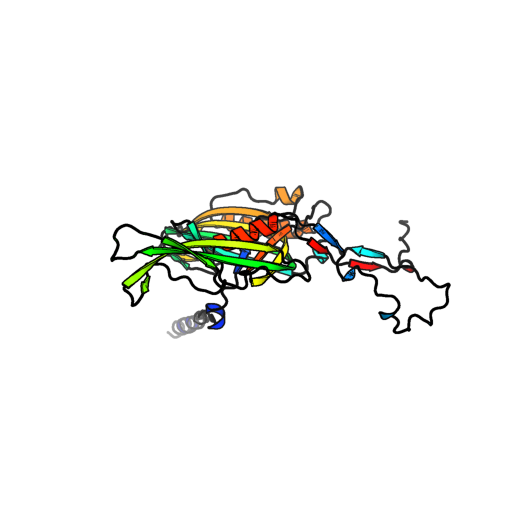 ALA A 1 283 ? -11.420 -15.311 -5.893 1.00 94.75 283 ALA A C 1
ATOM 2103 O O . ALA A 1 283 ? -10.909 -15.275 -7.007 1.00 94.75 283 ALA A O 1
ATOM 2104 N N . THR A 1 284 ? -10.702 -15.115 -4.785 1.00 94.62 284 THR A N 1
ATOM 2105 C CA . THR A 1 284 ? -9.257 -14.846 -4.803 1.00 94.62 284 THR A CA 1
ATOM 2106 C C . THR A 1 284 ? -8.484 -15.995 -5.456 1.00 94.62 284 THR A C 1
ATOM 2108 O O . THR A 1 284 ? -7.647 -15.759 -6.328 1.00 94.62 284 THR A O 1
ATOM 2111 N N . ALA A 1 285 ? -8.784 -17.245 -5.089 1.00 94.25 285 ALA A N 1
ATOM 2112 C CA . ALA A 1 285 ? -8.158 -18.415 -5.700 1.00 94.25 285 ALA A CA 1
ATOM 2113 C C . ALA A 1 285 ? -8.493 -18.529 -7.197 1.00 94.25 285 ALA A C 1
ATOM 2115 O O . ALA A 1 285 ? -7.595 -18.744 -8.010 1.00 94.25 285 ALA A O 1
ATOM 2116 N N . SER A 1 286 ? -9.760 -18.320 -7.566 1.00 95.31 286 SER A N 1
ATOM 2117 C CA . SER A 1 286 ? -10.216 -18.358 -8.957 1.00 95.31 286 SER A CA 1
ATOM 2118 C C . SER A 1 286 ? -9.587 -17.257 -9.809 1.00 95.31 286 SER A C 1
ATOM 2120 O O . SER A 1 286 ? -9.205 -17.502 -10.944 1.00 95.31 286 SER A O 1
ATOM 2122 N N . ILE A 1 287 ? -9.457 -16.033 -9.299 1.00 94.94 287 ILE A N 1
ATOM 2123 C CA . ILE A 1 287 ? -8.829 -14.944 -10.055 1.00 94.94 287 ILE A CA 1
ATOM 2124 C C . ILE A 1 287 ? -7.335 -15.218 -10.219 1.00 94.94 287 ILE A C 1
ATOM 2126 O O . ILE A 1 287 ? -6.793 -14.969 -11.290 1.00 94.94 287 ILE A O 1
ATOM 2130 N N . LYS A 1 288 ? -6.673 -15.796 -9.207 1.00 93.25 288 LYS A N 1
ATOM 2131 C CA . LYS A 1 288 ? -5.258 -16.173 -9.305 1.00 93.25 288 LYS A CA 1
ATOM 2132 C C . LYS A 1 288 ? -4.998 -17.187 -10.422 1.00 93.25 288 LYS A C 1
ATOM 2134 O O . LYS A 1 288 ? -3.973 -17.080 -11.087 1.00 93.25 288 LYS A O 1
ATOM 2139 N N . THR A 1 289 ? -5.896 -18.146 -10.648 1.00 94.00 289 THR A N 1
ATOM 2140 C CA . THR A 1 289 ? -5.756 -19.083 -11.776 1.00 94.00 289 THR A CA 1
ATOM 2141 C C . THR A 1 289 ? -6.019 -18.400 -13.116 1.00 94.00 289 THR A C 1
ATOM 2143 O O . THR A 1 289 ? -5.303 -18.666 -14.078 1.00 94.00 289 THR A O 1
ATOM 2146 N N . LEU A 1 290 ? -6.975 -17.467 -13.168 1.00 95.56 290 LEU A N 1
ATOM 2147 C CA . LEU A 1 290 ? -7.270 -16.671 -14.364 1.00 95.56 290 LEU A CA 1
ATOM 2148 C C . LEU A 1 290 ? -6.125 -15.732 -14.771 1.00 95.56 290 LEU A C 1
ATOM 2150 O O . LEU A 1 290 ? -6.046 -15.369 -15.934 1.00 95.56 290 LEU A O 1
ATOM 2154 N N . LEU A 1 291 ? -5.185 -15.389 -13.881 1.00 93.25 291 LEU A N 1
ATOM 2155 C CA . LEU A 1 291 ? -4.004 -14.592 -14.260 1.00 93.25 291 LEU A CA 1
ATOM 2156 C C . LEU A 1 291 ? -3.170 -15.225 -15.382 1.00 93.25 291 LEU A C 1
ATOM 2158 O O . LEU A 1 291 ? -2.442 -14.511 -16.062 1.00 93.25 291 LEU A O 1
ATOM 2162 N N . TYR A 1 292 ? -3.271 -16.541 -15.566 1.00 92.00 292 TYR A N 1
ATOM 2163 C CA . TYR A 1 292 ? -2.542 -17.288 -16.588 1.00 92.00 292 TYR A CA 1
ATOM 2164 C C . TYR A 1 292 ? -3.345 -17.496 -17.880 1.00 92.00 292 TYR A C 1
ATOM 2166 O O . TYR A 1 292 ? -2.867 -18.192 -18.771 1.00 92.00 292 TYR A O 1
ATOM 2174 N N . SER A 1 293 ? -4.565 -16.956 -17.982 1.00 93.50 293 SER A N 1
ATOM 2175 C CA . SER A 1 293 ? -5.382 -17.079 -19.190 1.00 93.50 293 SER A CA 1
ATOM 2176 C C . SER A 1 293 ? -5.037 -16.007 -20.226 1.00 93.50 293 SER A C 1
ATOM 2178 O O . SER A 1 293 ? -4.751 -14.859 -19.887 1.00 93.50 293 SER A O 1
ATOM 2180 N N . ASP A 1 294 ? -5.131 -16.372 -21.506 1.00 90.31 294 ASP A N 1
ATOM 2181 C CA . ASP A 1 294 ? -4.803 -15.481 -22.629 1.00 90.31 294 ASP A CA 1
ATOM 2182 C C . ASP A 1 294 ? -5.747 -14.266 -22.748 1.00 90.31 294 ASP A C 1
ATOM 2184 O O . ASP A 1 294 ? -5.405 -13.263 -23.373 1.00 90.31 294 ASP A O 1
ATOM 2188 N N . ASP A 1 295 ? -6.947 -14.335 -22.159 1.00 92.62 295 ASP A N 1
ATOM 2189 C CA . ASP A 1 295 ? -7.945 -13.258 -22.161 1.00 92.62 295 ASP A CA 1
ATOM 2190 C C . ASP A 1 295 ? -7.800 -12.275 -20.984 1.00 92.62 295 ASP A C 1
ATOM 2192 O O . ASP A 1 295 ? -8.546 -11.289 -20.904 1.00 92.62 295 ASP A O 1
ATOM 2196 N N . THR A 1 296 ? -6.843 -12.512 -20.083 1.00 95.38 296 THR A N 1
ATOM 2197 C CA . THR A 1 296 ? -6.597 -11.654 -18.924 1.00 95.38 296 THR A CA 1
ATOM 2198 C C . THR A 1 296 ? -5.595 -10.554 -19.256 1.00 95.38 296 THR A C 1
ATOM 2200 O O . THR A 1 296 ? -4.466 -10.782 -19.682 1.00 95.38 296 THR A O 1
ATOM 2203 N N . GLN A 1 297 ? -6.005 -9.311 -19.016 1.00 95.56 297 GLN A N 1
ATOM 2204 C CA . GLN A 1 297 ? -5.172 -8.131 -19.191 1.00 95.56 297 GLN A CA 1
ATOM 2205 C C . GLN A 1 297 ? -4.516 -7.742 -17.867 1.00 95.56 297 GLN A C 1
ATOM 2207 O O . GLN A 1 297 ? -5.190 -7.504 -16.860 1.00 95.56 297 GLN A O 1
ATOM 2212 N N . ILE A 1 298 ? -3.189 -7.624 -17.892 1.00 95.94 298 ILE A N 1
ATOM 2213 C CA . ILE A 1 298 ? -2.368 -7.359 -16.713 1.00 95.94 298 ILE A CA 1
ATOM 2214 C C . ILE A 1 298 ? -1.666 -6.008 -16.862 1.00 95.94 298 ILE A C 1
ATOM 2216 O O . ILE A 1 298 ? -0.865 -5.794 -17.771 1.00 95.94 298 ILE A O 1
ATOM 2220 N N . TYR A 1 299 ? -1.939 -5.105 -15.925 1.00 96.56 299 TYR A N 1
ATOM 2221 C CA . TYR A 1 299 ? -1.362 -3.768 -15.852 1.00 96.56 299 TYR A CA 1
ATOM 2222 C C . TYR A 1 299 ? -0.830 -3.523 -14.440 1.00 96.56 299 TYR A C 1
ATOM 2224 O O . TYR A 1 299 ? -1.620 -3.122 -13.582 1.00 96.56 299 TYR A O 1
ATOM 2232 N N . PRO A 1 300 ? 0.476 -3.719 -14.183 1.00 97.56 300 PRO A N 1
ATOM 2233 C CA . PRO A 1 300 ? 1.063 -3.459 -12.875 1.00 97.56 300 PRO A CA 1
ATOM 2234 C C . PRO A 1 300 ? 0.719 -2.064 -12.356 1.00 97.56 300 PRO A C 1
ATOM 2236 O O . PRO A 1 300 ? 0.677 -1.083 -13.107 1.00 97.56 300 PRO A O 1
ATOM 2239 N N . ARG A 1 301 ? 0.452 -1.981 -11.058 1.00 97.81 301 ARG A N 1
ATOM 2240 C CA . ARG A 1 301 ? 0.123 -0.750 -10.335 1.00 97.81 301 ARG A CA 1
ATOM 2241 C C . ARG A 1 301 ? 0.977 -0.672 -9.088 1.00 97.81 301 ARG A C 1
ATOM 2243 O O . ARG A 1 301 ? 1.466 -1.691 -8.610 1.00 97.81 301 ARG A O 1
ATOM 2250 N N . VAL A 1 302 ? 1.109 0.517 -8.519 1.00 97.88 302 VAL A N 1
ATOM 2251 C CA . VAL A 1 302 ? 1.538 0.585 -7.124 1.00 97.88 302 VAL A CA 1
ATOM 2252 C C . VAL A 1 302 ? 0.408 0.034 -6.264 1.00 97.88 302 VAL A C 1
ATOM 2254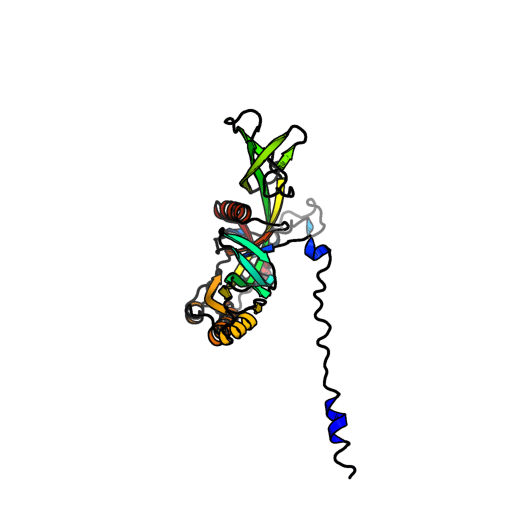 O O . VAL A 1 302 ? -0.691 0.575 -6.295 1.00 97.88 302 VAL A O 1
ATOM 2257 N N . VAL A 1 303 ? 0.663 -1.048 -5.533 1.00 97.62 303 VAL A N 1
ATOM 2258 C CA . VAL A 1 303 ? -0.354 -1.742 -4.720 1.00 97.62 303 VAL A CA 1
ATOM 2259 C C . VAL A 1 303 ? -0.217 -1.444 -3.231 1.00 97.62 303 VAL A C 1
ATOM 2261 O O . VAL A 1 303 ? -1.188 -1.508 -2.481 1.00 97.62 303 VAL A O 1
ATOM 2264 N N . GLY A 1 304 ? 0.980 -1.076 -2.789 1.00 97.12 304 GLY A N 1
ATOM 2265 C CA . GLY A 1 304 ? 1.264 -0.810 -1.390 1.00 97.12 304 GLY A CA 1
ATOM 2266 C C . GLY A 1 304 ? 2.633 -0.180 -1.204 1.00 97.12 304 GLY A C 1
ATOM 2267 O O . GLY A 1 304 ? 3.423 -0.082 -2.144 1.00 97.12 304 GLY A O 1
ATOM 2268 N N . LEU A 1 305 ? 2.937 0.194 0.030 1.00 96.19 305 LEU A N 1
ATOM 2269 C CA . LEU A 1 305 ? 4.278 0.599 0.436 1.00 96.19 305 LEU A CA 1
ATOM 2270 C C . LEU A 1 305 ? 4.611 0.052 1.823 1.00 96.19 305 LEU A C 1
ATOM 2272 O O . LEU A 1 305 ? 3.723 -0.359 2.572 1.00 96.19 305 LEU A O 1
ATOM 2276 N N . TYR A 1 306 ? 5.892 0.040 2.158 1.00 93.50 306 TYR A N 1
ATOM 2277 C CA . TYR A 1 306 ? 6.391 -0.340 3.472 1.00 93.50 306 TYR A CA 1
ATOM 2278 C C . TYR A 1 306 ? 7.004 0.879 4.153 1.00 93.50 306 TYR A C 1
ATOM 2280 O O . TYR A 1 306 ? 7.913 1.503 3.610 1.00 93.50 306 TYR A O 1
ATOM 2288 N N . LEU A 1 307 ? 6.522 1.225 5.344 1.00 91.62 307 LEU A N 1
ATOM 2289 C CA . LEU A 1 307 ? 7.095 2.316 6.129 1.00 91.62 307 LEU A CA 1
ATOM 2290 C C . LEU A 1 307 ? 7.996 1.735 7.215 1.00 91.62 307 LEU A C 1
ATOM 2292 O O . LEU A 1 307 ? 7.480 1.034 8.084 1.00 91.62 307 LEU A O 1
ATOM 2296 N N . PRO A 1 308 ? 9.309 2.035 7.210 1.00 86.06 308 PRO A N 1
ATOM 2297 C CA . PRO A 1 308 ? 10.248 1.539 8.217 1.00 86.06 308 PRO A CA 1
ATOM 2298 C C . PRO A 1 308 ? 10.153 2.301 9.553 1.00 86.06 308 PRO A C 1
ATOM 2300 O O . PRO A 1 308 ? 11.027 2.181 10.405 1.00 86.06 308 PRO A O 1
ATOM 2303 N N . PHE A 1 309 ? 9.119 3.124 9.732 1.00 84.69 309 PHE A N 1
ATOM 2304 C CA . PHE A 1 309 ? 8.892 3.956 10.906 1.00 84.69 309 PHE A CA 1
ATOM 2305 C C . PHE A 1 309 ? 7.398 4.035 11.220 1.00 84.69 309 PHE A C 1
ATOM 2307 O O . PHE A 1 309 ? 6.544 3.880 10.341 1.00 84.69 309 PHE A O 1
ATOM 2314 N N . SER A 1 310 ? 7.087 4.351 12.479 1.00 79.38 310 SER A N 1
ATOM 2315 C CA . SER A 1 310 ? 5.714 4.617 12.901 1.00 79.38 310 SER A CA 1
ATOM 2316 C C . SER A 1 310 ? 5.134 5.772 12.089 1.00 79.38 310 SER A C 1
ATOM 2318 O O . SER A 1 310 ? 5.714 6.858 12.011 1.00 79.38 310 SER A O 1
ATOM 2320 N N . SER A 1 311 ? 3.992 5.529 11.453 1.00 73.31 311 SER A N 1
ATOM 2321 C CA . SER A 1 311 ? 3.405 6.471 10.513 1.00 73.31 311 SER A CA 1
ATOM 2322 C C . SER A 1 311 ? 2.038 6.946 10.980 1.00 73.31 311 SER A C 1
ATOM 2324 O O . SER A 1 311 ? 1.154 6.173 11.349 1.00 73.31 311 SER A O 1
ATOM 2326 N N . LYS A 1 312 ? 1.857 8.266 10.953 1.00 83.31 312 LYS A N 1
ATOM 2327 C CA . LYS A 1 312 ? 0.548 8.895 11.125 1.00 83.31 312 LYS A CA 1
ATOM 2328 C C . LYS A 1 312 ? -0.127 9.022 9.767 1.00 83.31 312 LYS A C 1
ATOM 2330 O O . LYS A 1 312 ? 0.537 9.239 8.755 1.00 83.31 312 LYS A O 1
ATOM 2335 N N . LYS A 1 313 ? -1.461 9.002 9.756 1.00 85.31 313 LYS A N 1
ATOM 2336 C CA . LYS A 1 313 ? -2.278 9.183 8.543 1.00 85.31 313 LYS A CA 1
ATOM 2337 C C . LYS A 1 313 ? -1.868 10.410 7.715 1.00 85.31 313 LYS A C 1
ATOM 2339 O O . LYS A 1 313 ? -1.834 10.332 6.495 1.00 85.31 313 LYS A O 1
ATOM 2344 N N . ALA A 1 314 ? -1.509 11.520 8.364 1.00 89.19 314 ALA A N 1
ATOM 2345 C CA . ALA A 1 314 ? -1.057 12.732 7.678 1.00 89.19 314 ALA A CA 1
ATOM 2346 C C . ALA A 1 314 ? 0.231 12.515 6.860 1.00 89.19 314 ALA A C 1
ATOM 2348 O O . ALA A 1 314 ? 0.313 12.974 5.724 1.00 89.19 314 ALA A O 1
ATOM 2349 N N . LEU A 1 315 ? 1.203 11.779 7.408 1.00 92.38 315 LEU A N 1
ATOM 2350 C CA . LEU A 1 315 ? 2.434 11.424 6.702 1.00 92.38 315 LEU A CA 1
ATOM 2351 C C . LEU A 1 315 ? 2.154 10.446 5.561 1.00 92.38 315 LEU A C 1
ATOM 2353 O O . LEU A 1 315 ? 2.619 10.668 4.449 1.00 92.38 315 LEU A O 1
ATOM 2357 N N . VAL A 1 316 ? 1.357 9.404 5.820 1.00 92.31 316 VAL A N 1
ATOM 2358 C CA . VAL A 1 316 ? 0.944 8.434 4.793 1.00 92.31 316 VAL A CA 1
ATOM 2359 C C . VAL A 1 316 ? 0.292 9.153 3.611 1.00 92.31 316 VAL A C 1
ATOM 2361 O O . VAL A 1 316 ? 0.700 8.957 2.472 1.00 92.31 316 VAL A O 1
ATOM 2364 N N . ASN A 1 317 ? -0.653 10.055 3.877 1.00 93.31 317 ASN A N 1
ATOM 2365 C CA . ASN A 1 317 ? -1.322 10.836 2.840 1.00 93.31 317 ASN A CA 1
ATOM 2366 C C . ASN A 1 317 ? -0.351 11.741 2.071 1.00 93.31 317 ASN A C 1
ATOM 2368 O O . ASN A 1 317 ? -0.477 11.861 0.856 1.00 93.31 317 ASN A O 1
ATOM 2372 N N . ALA A 1 318 ? 0.622 12.360 2.748 1.00 95.81 318 ALA A N 1
ATOM 2373 C CA . ALA A 1 318 ? 1.641 13.173 2.088 1.00 95.81 318 ALA A CA 1
ATOM 2374 C C . ALA A 1 318 ? 2.536 12.326 1.165 1.00 95.81 318 ALA A C 1
ATOM 2376 O O . ALA A 1 318 ? 2.813 12.739 0.041 1.00 95.81 318 ALA A O 1
ATOM 2377 N N . ILE A 1 319 ? 2.919 11.117 1.596 1.00 95.94 319 ILE A N 1
ATOM 2378 C CA . ILE A 1 319 ? 3.666 10.162 0.766 1.00 95.94 319 ILE A CA 1
ATOM 2379 C C . ILE A 1 319 ? 2.829 9.737 -0.445 1.00 95.94 319 ILE A C 1
ATOM 2381 O O . ILE A 1 319 ? 3.319 9.800 -1.565 1.00 95.94 319 ILE A O 1
ATOM 2385 N N . ILE A 1 320 ? 1.561 9.360 -0.255 1.00 95.19 320 ILE A N 1
ATOM 2386 C CA . ILE A 1 320 ? 0.660 8.974 -1.357 1.00 95.19 320 ILE A CA 1
ATOM 2387 C C . ILE A 1 320 ? 0.480 10.127 -2.349 1.00 95.19 320 ILE A C 1
ATOM 2389 O O . ILE A 1 320 ? 0.516 9.914 -3.561 1.00 95.19 320 ILE A O 1
ATOM 2393 N N . SER A 1 321 ? 0.315 11.353 -1.851 1.00 95.88 321 SER A N 1
ATOM 2394 C CA . SER A 1 321 ? 0.189 12.545 -2.691 1.00 95.88 321 SER A CA 1
ATOM 2395 C C . SER A 1 321 ? 1.430 12.754 -3.559 1.00 95.88 321 SER A C 1
ATOM 2397 O O . SER A 1 321 ? 1.298 13.069 -4.737 1.00 95.88 321 SER A O 1
ATOM 2399 N N . GLU A 1 322 ? 2.627 12.545 -3.012 1.00 96.12 322 GLU A N 1
ATOM 2400 C CA . GLU A 1 322 ? 3.872 12.659 -3.778 1.00 96.12 322 GLU A CA 1
ATOM 2401 C C . GLU A 1 322 ? 4.085 11.473 -4.732 1.00 96.12 322 GLU A C 1
ATOM 2403 O O . GLU A 1 322 ? 4.560 11.628 -5.859 1.00 96.12 322 GLU A O 1
ATOM 2408 N N . LEU A 1 323 ? 3.693 10.265 -4.325 1.00 94.75 323 LEU A N 1
ATOM 2409 C CA . LEU A 1 323 ? 3.783 9.085 -5.183 1.00 94.75 323 LEU A CA 1
ATOM 2410 C C . LEU A 1 323 ? 2.803 9.127 -6.363 1.00 94.75 323 LEU A C 1
ATOM 2412 O O . LEU A 1 323 ? 3.075 8.506 -7.389 1.00 94.75 323 LEU A O 1
ATOM 2416 N N . SER A 1 324 ? 1.691 9.849 -6.225 1.00 94.75 324 SER A N 1
ATOM 2417 C CA . SER A 1 324 ? 0.669 10.015 -7.265 1.00 94.75 324 SER A CA 1
ATOM 2418 C C . SER A 1 324 ? 0.856 11.269 -8.124 1.00 94.75 324 SER A C 1
ATOM 2420 O O . SER A 1 324 ? 0.304 11.321 -9.223 1.00 94.75 324 SER A O 1
ATOM 2422 N N . SER A 1 325 ? 1.650 12.251 -7.675 1.00 94.94 325 SER A N 1
ATOM 2423 C CA . SER A 1 325 ? 1.926 13.484 -8.431 1.00 94.94 325 SER A CA 1
ATOM 2424 C C . SER A 1 325 ? 2.672 13.218 -9.744 1.00 94.94 325 SER A C 1
ATOM 2426 O O . SER A 1 325 ? 2.480 13.925 -10.733 1.00 94.94 325 SER A O 1
ATOM 2428 N N . SER A 1 326 ? 3.478 12.158 -9.780 1.00 93.44 326 SER A N 1
ATOM 2429 C CA . SER A 1 326 ? 4.151 11.646 -10.970 1.00 93.44 326 SER A CA 1
ATOM 2430 C C . SER A 1 326 ? 4.099 10.123 -10.991 1.00 93.44 326 SER A C 1
ATOM 2432 O O . SER A 1 326 ? 4.004 9.464 -9.955 1.00 93.44 326 SER A O 1
ATOM 2434 N N . ARG A 1 327 ? 4.125 9.526 -12.185 1.00 94.69 327 ARG A N 1
ATOM 2435 C CA . ARG A 1 327 ? 4.085 8.065 -12.278 1.00 94.69 327 ARG A CA 1
ATOM 2436 C C . ARG A 1 327 ? 5.375 7.479 -11.727 1.00 94.69 327 ARG A C 1
ATOM 2438 O O . ARG A 1 327 ? 6.468 7.953 -12.014 1.00 94.69 327 ARG A O 1
ATOM 2445 N N . VAL A 1 328 ? 5.220 6.411 -10.964 1.00 96.25 328 VAL A N 1
ATOM 2446 C CA . VAL A 1 328 ? 6.336 5.621 -10.464 1.00 96.25 328 VAL A CA 1
ATOM 2447 C C . VAL A 1 328 ? 6.973 4.852 -11.622 1.00 96.25 328 VAL A C 1
ATOM 2449 O O . VAL A 1 328 ? 6.272 4.153 -12.354 1.00 96.25 328 VAL A O 1
ATOM 2452 N N . GLU A 1 329 ? 8.288 4.972 -11.784 1.00 96.56 329 GLU A N 1
ATOM 2453 C CA . GLU A 1 329 ? 9.043 4.167 -12.743 1.00 96.56 329 GLU A CA 1
ATOM 2454 C C . GLU A 1 329 ? 9.327 2.776 -12.173 1.00 96.56 329 GLU A C 1
ATOM 2456 O O . GLU A 1 329 ? 9.832 2.631 -11.059 1.00 96.56 329 GLU A O 1
ATOM 2461 N N . TRP A 1 330 ? 9.014 1.747 -12.956 1.00 97.50 330 TRP A N 1
ATOM 2462 C CA . TRP A 1 330 ? 9.290 0.356 -12.634 1.00 97.50 330 TRP A CA 1
ATOM 2463 C C . TRP A 1 330 ? 10.179 -0.269 -13.708 1.00 97.50 330 TRP A C 1
ATOM 2465 O O . TRP A 1 330 ? 9.796 -0.398 -14.874 1.00 97.50 330 TRP A O 1
ATOM 2475 N N . LYS A 1 331 ? 11.379 -0.667 -13.287 1.00 96.81 331 LYS A N 1
ATOM 2476 C CA . LYS A 1 331 ? 12.416 -1.275 -14.119 1.00 96.81 331 LYS A CA 1
ATOM 2477 C C . LYS A 1 331 ? 12.098 -2.748 -14.384 1.00 96.81 331 LYS A C 1
ATOM 2479 O O . LYS A 1 331 ? 12.489 -3.616 -13.608 1.00 96.81 331 LYS A O 1
ATOM 2484 N N . ARG A 1 332 ? 11.410 -3.046 -15.489 1.00 96.00 332 ARG A N 1
ATOM 2485 C CA . ARG A 1 332 ? 11.011 -4.419 -15.827 1.00 96.00 332 ARG A CA 1
ATOM 2486 C C . ARG A 1 332 ? 12.224 -5.240 -16.285 1.00 96.00 332 ARG A C 1
ATOM 2488 O O . ARG A 1 332 ? 12.972 -4.775 -17.149 1.00 96.00 332 ARG A O 1
ATOM 2495 N N . PRO A 1 333 ? 12.424 -6.459 -15.756 1.00 95.12 333 PRO A N 1
ATOM 2496 C CA . PRO A 1 333 ? 13.548 -7.299 -16.144 1.00 95.12 333 PRO A CA 1
ATOM 2497 C C . PRO A 1 333 ? 13.429 -7.839 -17.579 1.00 95.12 333 PRO A C 1
ATOM 2499 O O . PRO A 1 333 ? 12.333 -8.114 -18.075 1.00 95.12 333 PRO A O 1
ATOM 2502 N N . CYS A 1 334 ? 14.581 -8.067 -18.210 1.00 92.56 334 CYS A N 1
ATOM 2503 C CA . CYS A 1 334 ? 14.712 -8.712 -19.515 1.00 92.56 334 CYS A CA 1
ATOM 2504 C C . CYS A 1 334 ? 15.496 -10.027 -19.427 1.00 92.56 334 CYS A C 1
ATOM 2506 O O . CYS A 1 334 ? 16.111 -10.353 -18.407 1.00 92.56 334 CYS A O 1
ATOM 2508 N N . TYR A 1 335 ? 15.468 -10.780 -20.520 1.00 88.06 335 TYR A N 1
ATOM 2509 C CA . TYR A 1 335 ? 16.422 -11.833 -20.841 1.00 88.06 335 TYR A CA 1
ATOM 2510 C C . TYR A 1 335 ? 16.983 -11.597 -22.248 1.00 88.06 335 TYR A C 1
ATOM 2512 O O . TYR A 1 335 ? 16.362 -10.924 -23.072 1.00 88.06 335 TYR A O 1
ATOM 2520 N N . TRP A 1 336 ? 18.168 -12.142 -22.509 1.00 83.00 336 TRP A N 1
ATOM 2521 C CA . TRP A 1 336 ? 18.845 -12.033 -23.799 1.00 83.00 336 TRP A CA 1
ATOM 2522 C C . TRP A 1 336 ? 18.571 -13.280 -24.623 1.00 83.00 336 TRP A C 1
ATOM 2524 O O . TRP A 1 336 ? 18.675 -14.399 -24.113 1.00 83.00 336 TRP A O 1
ATOM 2534 N N . VAL A 1 337 ? 18.209 -13.088 -25.890 1.00 80.19 337 VAL A N 1
ATOM 2535 C CA . VAL A 1 337 ? 18.022 -14.192 -26.831 1.00 80.19 337 VAL A CA 1
ATOM 2536 C C . VAL A 1 337 ? 19.053 -14.088 -27.933 1.00 80.19 337 VAL A C 1
ATOM 2538 O O . VAL A 1 337 ? 19.169 -13.054 -28.587 1.00 80.19 337 VAL A O 1
ATOM 2541 N N . ASN A 1 338 ? 19.760 -15.196 -28.150 1.00 75.31 338 ASN A N 1
ATOM 2542 C CA . ASN A 1 338 ? 20.727 -15.304 -29.226 1.00 75.31 338 ASN A CA 1
ATOM 2543 C C . ASN A 1 338 ? 20.020 -15.390 -30.579 1.00 75.31 338 ASN A C 1
ATOM 2545 O O . ASN A 1 338 ? 19.236 -16.318 -30.810 1.00 75.31 338 ASN A O 1
ATOM 2549 N N . SER A 1 339 ? 20.321 -14.454 -31.480 1.00 66.50 339 SER A N 1
ATOM 2550 C CA . SER A 1 339 ? 19.713 -14.375 -32.816 1.00 66.50 339 SER A CA 1
ATOM 2551 C C . SER A 1 339 ? 19.886 -15.668 -33.627 1.00 66.50 339 SER A C 1
ATOM 2553 O O . SER A 1 339 ? 18.979 -16.041 -34.371 1.00 66.50 339 SER A O 1
ATOM 2555 N N . LYS A 1 340 ? 20.971 -16.436 -33.423 1.00 65.94 340 LYS A N 1
ATOM 2556 C CA . LYS A 1 340 ? 21.203 -17.719 -34.118 1.00 65.94 340 LYS A CA 1
ATOM 2557 C C . LYS A 1 340 ? 20.257 -18.837 -33.684 1.00 65.94 340 LYS A C 1
ATOM 2559 O O . LYS A 1 340 ? 20.110 -19.819 -34.406 1.00 65.94 340 LYS A O 1
ATOM 2564 N N . LYS A 1 341 ? 19.618 -18.718 -32.514 1.00 57.81 341 LYS A N 1
ATOM 2565 C CA . LYS A 1 341 ? 18.629 -19.689 -32.014 1.00 57.81 341 LYS A CA 1
ATOM 2566 C C . LYS A 1 341 ? 17.188 -19.322 -32.367 1.00 57.81 341 LYS A C 1
ATOM 2568 O O . LYS A 1 341 ? 16.294 -20.123 -32.106 1.00 57.81 341 LYS A O 1
ATOM 2573 N N . LEU A 1 342 ? 16.948 -18.176 -33.010 1.00 56.75 342 LEU A N 1
ATOM 2574 C CA . LEU A 1 342 ? 15.634 -17.795 -33.536 1.00 56.75 342 LEU A CA 1
ATOM 2575 C C . LEU A 1 342 ? 15.326 -18.497 -34.878 1.00 56.75 342 LEU A C 1
ATOM 2577 O O . LEU A 1 342 ? 14.833 -17.889 -35.824 1.00 56.75 342 LEU A O 1
ATOM 2581 N N . SER A 1 343 ? 15.591 -19.802 -34.994 1.00 48.62 343 SER A N 1
ATOM 2582 C CA . SER A 1 343 ? 14.958 -20.598 -36.049 1.00 48.62 343 SER A CA 1
ATOM 2583 C C . SER A 1 343 ? 13.492 -20.786 -35.667 1.00 48.62 343 SER A C 1
ATOM 2585 O O . SER A 1 343 ? 13.162 -21.674 -34.881 1.00 48.62 343 SER A O 1
ATOM 2587 N N . ILE A 1 344 ? 12.617 -19.919 -36.178 1.00 49.09 344 ILE A N 1
ATOM 2588 C CA . ILE A 1 344 ? 11.165 -20.075 -36.046 1.00 49.09 344 ILE A CA 1
ATOM 2589 C C . ILE A 1 344 ? 10.819 -21.491 -36.536 1.00 49.09 344 ILE A C 1
ATOM 2591 O O . ILE A 1 344 ? 11.150 -21.808 -37.685 1.00 49.09 344 ILE A O 1
ATOM 2595 N N . PRO A 1 345 ? 10.195 -22.363 -35.719 1.00 42.50 345 PRO A N 1
ATOM 2596 C CA . PRO A 1 345 ? 9.669 -23.612 -36.240 1.00 42.50 345 PRO A CA 1
ATOM 2597 C C . PRO A 1 345 ? 8.661 -23.245 -37.329 1.00 42.50 345 PRO A C 1
ATOM 2599 O O . PRO A 1 345 ? 7.652 -22.592 -37.065 1.00 42.50 345 PRO A O 1
ATOM 2602 N N . LYS A 1 346 ? 8.967 -23.596 -38.583 1.00 40.62 346 LYS A N 1
ATOM 2603 C CA . LYS A 1 346 ? 7.980 -23.538 -39.660 1.00 40.62 346 LYS A CA 1
ATOM 2604 C C . LYS A 1 346 ? 6.847 -24.467 -39.238 1.00 40.62 346 LYS A C 1
ATOM 2606 O O . LYS A 1 346 ? 7.041 -25.681 -39.243 1.00 40.62 346 LYS A O 1
ATOM 2611 N N . ASN A 1 347 ? 5.709 -23.896 -38.844 1.00 45.25 347 ASN A N 1
ATOM 2612 C CA . ASN A 1 347 ? 4.477 -24.653 -38.652 1.00 45.25 347 ASN A CA 1
ATOM 2613 C C . ASN A 1 347 ? 4.248 -25.484 -39.920 1.00 45.25 347 ASN A C 1
ATOM 2615 O O . ASN A 1 347 ? 4.075 -24.922 -41.004 1.00 45.25 347 ASN A O 1
ATOM 2619 N N . THR A 1 348 ? 4.361 -26.801 -39.765 1.00 39.72 348 THR A N 1
ATOM 2620 C CA . THR A 1 348 ? 4.040 -27.815 -40.772 1.00 39.72 348 THR A CA 1
ATOM 2621 C C . THR A 1 348 ? 2.746 -28.484 -40.370 1.00 39.72 348 THR A C 1
ATOM 2623 O O . THR A 1 348 ? 2.562 -28.676 -39.146 1.00 39.72 348 THR A O 1
#